Protein AF-A0A0C9XAI1-F1 (afdb_monomer_lite)

InterPro domains:
  IPR052980 Crinkler effector [PTHR33129] (91-305)

Sequence (307 aa):
SKKSRLLCATEAKHNHQIMFLLYDALWEKGKQAWTEISHTVKAHVPDPLVAPGKTQECDLEEAQVTIVDLTSLLSWTTMDVKLDLLTPIVLAQGEYSKLDNFLESSSDHVLLVGQPGIGKTIYLTYCLLRRLIAGLPTIFAIQKRNCYVFLDSGVYWIPYDSFNMCEDPPFTNPVENTLVLFDLNEVQPTPEQFQHWRILALSSPQSGRYKEWTKHQGAKTWVMRSWPWEEIYFTLETATNKSSLKELFEAFTKYGGTARNLLNKSSEQVEEEISVAIDKCTNFRSLFLISTDLQEKTSHILITIDP

pLDDT: mean 79.32, std 15.89, range [31.23, 96.81]

Structure (mmCIF, N/CA/C/O backbone):
data_AF-A0A0C9XAI1-F1
#
_entry.id   AF-A0A0C9XAI1-F1
#
loop_
_atom_site.group_PDB
_atom_site.id
_atom_site.type_symbol
_atom_site.label_atom_id
_atom_site.label_alt_id
_atom_site.label_comp_id
_atom_site.label_asym_id
_atom_site.label_entity_id
_atom_site.label_seq_id
_atom_site.pdbx_PDB_ins_code
_atom_site.Cartn_x
_atom_site.Cartn_y
_atom_site.Cartn_z
_atom_site.occupancy
_atom_site.B_iso_or_equiv
_atom_site.auth_seq_id
_atom_site.auth_comp_id
_atom_site.auth_asym_id
_atom_site.auth_atom_id
_atom_site.pdbx_PDB_model_num
ATOM 1 N N . SER A 1 1 ? 23.900 22.543 -21.741 1.00 38.69 1 SER A N 1
ATOM 2 C CA . SER A 1 1 ? 23.045 21.413 -21.338 1.00 38.69 1 SER A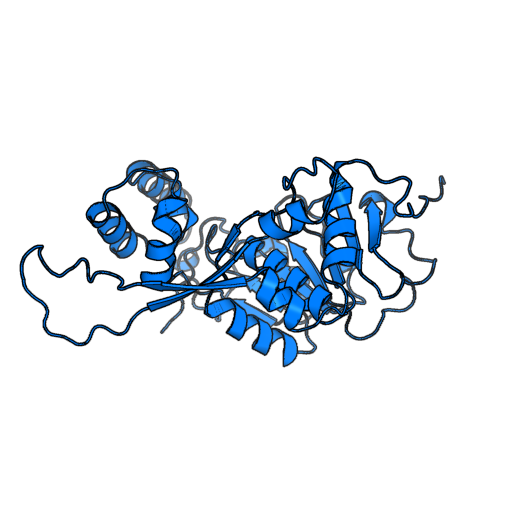 CA 1
ATOM 3 C C . SER A 1 1 ? 23.936 20.339 -20.731 1.00 38.69 1 SER A C 1
ATOM 5 O O . SER A 1 1 ? 24.763 19.787 -21.446 1.00 38.69 1 SER A O 1
ATOM 7 N N . LYS A 1 2 ? 23.899 20.136 -19.406 1.00 34.50 2 LYS A N 1
ATOM 8 C CA . LYS A 1 2 ? 24.584 18.999 -18.768 1.00 34.50 2 LYS A CA 1
ATOM 9 C C . LYS A 1 2 ? 23.691 17.784 -19.014 1.00 34.50 2 LYS A C 1
ATOM 11 O O . LYS A 1 2 ? 22.601 17.752 -18.460 1.00 34.50 2 LYS A O 1
ATOM 16 N N . LYS A 1 3 ? 24.128 16.830 -19.844 1.00 36.00 3 LYS A N 1
ATOM 17 C CA . LYS A 1 3 ? 23.469 15.521 -19.938 1.00 36.00 3 LYS A CA 1
ATOM 18 C C . LYS A 1 3 ? 23.465 14.900 -18.541 1.00 36.00 3 LYS A C 1
ATOM 20 O O . LYS A 1 3 ? 24.535 14.714 -17.955 1.00 36.00 3 LYS A O 1
ATOM 25 N N . SER A 1 4 ? 22.284 14.643 -17.998 1.00 38.94 4 SER A N 1
ATOM 26 C CA . SER A 1 4 ? 22.128 13.896 -16.755 1.00 38.94 4 SER A CA 1
ATOM 27 C C . SER A 1 4 ? 22.685 12.492 -16.976 1.00 38.94 4 SER A C 1
ATOM 29 O O . SER A 1 4 ? 22.253 11.790 -17.884 1.00 38.94 4 SER A O 1
ATOM 31 N N . ARG A 1 5 ? 23.709 12.105 -16.208 1.00 40.66 5 ARG A N 1
ATOM 32 C CA . ARG A 1 5 ? 24.256 10.746 -16.265 1.00 40.66 5 ARG A CA 1
ATOM 33 C C . ARG A 1 5 ? 23.257 9.787 -15.626 1.00 40.66 5 ARG A C 1
ATOM 35 O O . ARG A 1 5 ? 22.828 10.022 -14.500 1.00 40.66 5 ARG A O 1
ATOM 42 N N . LEU A 1 6 ? 22.947 8.706 -16.336 1.00 51.84 6 LEU A N 1
ATOM 43 C CA . LEU A 1 6 ? 22.332 7.514 -15.768 1.00 51.84 6 LEU A CA 1
ATOM 44 C C . LEU A 1 6 ? 23.320 6.950 -14.738 1.00 51.84 6 LEU A C 1
ATOM 46 O O . LEU A 1 6 ? 24.430 6.555 -15.099 1.00 51.84 6 LEU A O 1
ATOM 50 N N . LEU A 1 7 ? 22.974 7.002 -13.455 1.00 47.66 7 LEU A N 1
ATOM 51 C CA . LEU A 1 7 ? 23.856 6.484 -12.415 1.00 47.66 7 LEU A CA 1
ATOM 52 C C . LEU A 1 7 ? 23.632 4.979 -12.309 1.00 47.66 7 LEU A C 1
ATOM 54 O O . LEU A 1 7 ? 22.560 4.528 -11.912 1.00 47.66 7 LEU A O 1
ATOM 58 N N . CYS A 1 8 ? 24.655 4.219 -12.693 1.00 49.12 8 CYS A N 1
ATOM 59 C CA . CYS A 1 8 ? 24.751 2.800 -12.378 1.00 49.12 8 CYS A CA 1
ATOM 60 C C . CYS A 1 8 ? 24.915 2.633 -10.854 1.00 49.12 8 CYS A C 1
ATOM 62 O O . CYS A 1 8 ? 25.403 3.548 -10.182 1.00 49.12 8 CYS A O 1
ATOM 64 N N . ALA A 1 9 ? 24.524 1.475 -10.314 1.00 48.66 9 ALA A N 1
ATOM 65 C CA . ALA A 1 9 ? 24.437 1.173 -8.878 1.00 48.66 9 ALA A CA 1
ATOM 66 C C . ALA A 1 9 ? 25.658 1.614 -8.036 1.00 48.66 9 ALA A C 1
ATOM 68 O O . ALA A 1 9 ? 25.521 1.940 -6.859 1.00 48.66 9 ALA A O 1
ATOM 69 N N . THR A 1 10 ? 26.845 1.695 -8.640 1.00 46.22 10 THR A N 1
ATOM 70 C CA . THR A 1 10 ? 28.104 2.078 -7.988 1.00 46.22 10 THR A CA 1
ATOM 71 C C . THR A 1 10 ? 28.213 3.552 -7.574 1.00 46.22 10 THR A C 1
ATOM 73 O O . THR A 1 10 ? 29.077 3.875 -6.765 1.00 46.22 10 THR A O 1
ATOM 76 N N . GLU A 1 11 ? 27.376 4.459 -8.095 1.00 49.69 11 GLU A N 1
ATOM 77 C CA . GLU A 1 11 ? 27.455 5.908 -7.802 1.00 49.69 11 GLU A CA 1
ATOM 78 C C . GLU A 1 11 ? 26.257 6.445 -6.986 1.00 49.69 11 GLU A C 1
ATOM 80 O O . GLU A 1 11 ? 26.141 7.650 -6.739 1.00 49.69 11 GLU A O 1
ATOM 85 N N . ALA A 1 12 ? 25.344 5.572 -6.552 1.00 56.25 12 ALA A N 1
ATOM 86 C CA . ALA A 1 12 ? 24.118 5.985 -5.882 1.00 56.25 12 ALA A CA 1
ATOM 87 C C . ALA A 1 12 ? 24.358 6.355 -4.401 1.00 56.25 12 ALA A C 1
ATOM 89 O O . ALA A 1 12 ? 24.992 5.625 -3.640 1.00 56.25 12 ALA A O 1
ATOM 90 N N . LYS A 1 13 ? 23.823 7.504 -3.960 1.00 64.69 13 LYS A N 1
ATOM 91 C CA . LYS A 1 13 ? 23.802 7.900 -2.536 1.00 64.69 13 LYS A CA 1
ATOM 92 C C . LYS A 1 13 ? 23.118 6.819 -1.682 1.00 64.69 13 LYS A C 1
ATOM 94 O O . LYS A 1 13 ? 22.214 6.147 -2.172 1.00 64.69 13 LYS A O 1
ATOM 99 N N . HIS A 1 14 ? 23.466 6.738 -0.390 1.00 63.16 14 HIS A N 1
ATOM 100 C CA . HIS A 1 14 ? 22.906 5.763 0.570 1.00 63.16 14 HIS A CA 1
ATOM 101 C C . HIS A 1 14 ? 21.372 5.633 0.494 1.00 63.16 14 HIS A C 1
ATOM 103 O O . HIS A 1 14 ? 20.838 4.532 0.544 1.00 63.16 14 HIS A O 1
ATOM 109 N N . ASN A 1 15 ? 20.656 6.738 0.265 1.00 66.50 15 ASN A N 1
ATOM 110 C CA . ASN A 1 15 ? 19.190 6.756 0.213 1.00 66.50 15 ASN A CA 1
ATOM 111 C C . ASN A 1 15 ? 18.573 5.954 -0.951 1.00 66.50 15 ASN A C 1
ATOM 113 O O . ASN A 1 15 ? 17.373 5.713 -0.935 1.00 66.50 15 ASN A O 1
ATOM 117 N N . HIS A 1 16 ? 19.348 5.565 -1.964 1.00 81.69 16 HIS A N 1
ATOM 118 C CA . HIS A 1 16 ? 18.851 4.792 -3.108 1.00 81.69 16 HIS A CA 1
ATOM 119 C C . HIS A 1 16 ? 19.152 3.296 -2.986 1.00 81.69 16 HIS A C 1
ATOM 121 O O . HIS A 1 16 ? 18.538 2.504 -3.697 1.00 81.69 16 HIS A O 1
ATOM 127 N N . GLN A 1 17 ? 20.064 2.906 -2.085 1.00 82.88 17 GLN A N 1
ATOM 128 C CA . GLN A 1 17 ? 20.552 1.528 -1.950 1.00 82.88 17 GLN A CA 1
ATOM 129 C C . GLN A 1 17 ? 19.418 0.534 -1.715 1.00 82.88 17 GLN A C 1
ATOM 131 O O . GLN A 1 17 ? 19.444 -0.551 -2.283 1.00 82.88 17 GLN A O 1
ATOM 136 N N . ILE A 1 18 ? 18.381 0.928 -0.969 1.00 85.88 18 ILE A N 1
ATOM 137 C CA . ILE A 1 18 ? 17.239 0.051 -0.710 1.00 85.88 18 ILE A CA 1
ATOM 138 C C . ILE A 1 18 ? 16.536 -0.409 -1.994 1.00 85.88 18 ILE A C 1
ATOM 140 O O . ILE A 1 18 ? 16.118 -1.555 -2.070 1.00 85.88 18 ILE A O 1
ATOM 144 N N . MET A 1 19 ? 16.450 0.429 -3.032 1.00 90.50 19 MET A N 1
ATOM 145 C CA . MET A 1 19 ? 15.788 0.038 -4.284 1.00 90.50 19 MET A CA 1
ATOM 146 C C . MET A 1 19 ? 16.611 -0.995 -5.060 1.00 90.50 19 MET A C 1
ATOM 148 O O . MET A 1 19 ? 16.044 -1.923 -5.626 1.00 90.50 19 MET A O 1
ATOM 152 N N . PHE A 1 20 ? 17.940 -0.875 -5.035 1.00 88.62 20 PHE A N 1
ATOM 153 C CA . PHE A 1 20 ? 18.836 -1.879 -5.615 1.00 88.62 20 PHE A CA 1
ATOM 154 C C . PHE A 1 20 ? 18.779 -3.194 -4.834 1.00 88.62 20 PHE A C 1
ATOM 156 O O . PHE A 1 20 ? 18.638 -4.250 -5.436 1.00 88.62 20 PHE A O 1
ATOM 163 N N . LEU A 1 21 ? 18.783 -3.124 -3.500 1.00 88.69 21 LEU A N 1
ATOM 164 C CA . LEU A 1 21 ? 18.648 -4.303 -2.647 1.00 88.69 21 LEU A CA 1
ATOM 165 C C . LEU A 1 21 ? 17.337 -5.047 -2.887 1.00 88.69 21 LEU A C 1
ATOM 167 O O . LEU A 1 21 ? 17.346 -6.267 -2.980 1.00 88.69 21 LEU A O 1
ATOM 171 N N . LEU A 1 22 ? 16.218 -4.329 -3.025 1.00 91.44 22 LEU A N 1
ATOM 172 C CA . LEU A 1 22 ? 14.934 -4.948 -3.363 1.00 91.44 22 LEU A CA 1
ATOM 173 C C . LEU A 1 22 ? 14.987 -5.660 -4.708 1.00 91.44 22 LEU A C 1
ATOM 175 O O . LEU A 1 22 ? 14.435 -6.745 -4.833 1.00 91.44 22 LEU A O 1
ATOM 179 N N . TYR A 1 23 ? 15.636 -5.066 -5.707 1.00 93.69 23 TYR A N 1
ATOM 180 C CA . TYR A 1 23 ? 15.801 -5.713 -7.001 1.00 93.69 23 TYR A CA 1
ATOM 181 C C . TYR A 1 23 ? 16.643 -6.983 -6.887 1.00 93.69 23 TYR A C 1
ATOM 183 O O . TYR A 1 23 ? 16.170 -8.045 -7.270 1.00 93.69 23 TYR A O 1
ATOM 191 N N . ASP A 1 24 ? 17.831 -6.914 -6.287 1.00 91.06 24 ASP A N 1
ATOM 192 C CA . ASP A 1 24 ? 18.712 -8.081 -6.143 1.00 91.06 24 ASP A CA 1
ATOM 193 C C . ASP A 1 24 ? 18.038 -9.215 -5.350 1.00 91.06 24 ASP A C 1
ATOM 195 O O . ASP A 1 24 ? 18.166 -10.399 -5.684 1.00 91.06 24 ASP A O 1
ATOM 199 N N . ALA A 1 25 ? 17.287 -8.839 -4.312 1.00 90.50 25 ALA A N 1
ATOM 200 C CA . ALA A 1 25 ? 16.580 -9.753 -3.430 1.00 90.50 25 ALA A CA 1
ATOM 201 C C . ALA A 1 25 ? 15.325 -10.368 -4.057 1.00 90.50 25 ALA A C 1
ATOM 203 O O . ALA A 1 25 ? 15.002 -11.508 -3.738 1.00 90.50 25 ALA A O 1
ATOM 204 N N . LEU A 1 26 ? 14.593 -9.634 -4.901 1.00 94.38 26 LEU A N 1
ATOM 205 C CA . LEU A 1 26 ? 13.240 -10.023 -5.312 1.00 94.38 26 LEU A CA 1
ATOM 206 C C . LEU A 1 26 ? 13.092 -10.284 -6.809 1.00 94.38 26 LEU A C 1
ATOM 208 O O . LEU A 1 26 ? 12.222 -11.071 -7.172 1.00 94.38 26 LEU A O 1
ATOM 212 N N . TRP A 1 27 ? 13.911 -9.679 -7.674 1.00 96.44 27 TRP A N 1
ATOM 213 C CA . TRP A 1 27 ? 13.738 -9.764 -9.126 1.00 96.44 27 TRP A CA 1
ATOM 214 C C . TRP A 1 27 ? 13.734 -11.213 -9.625 1.00 96.44 27 TRP A C 1
ATOM 216 O O . TRP A 1 27 ? 14.697 -11.953 -9.412 1.00 96.44 27 TRP A O 1
ATOM 226 N N . GLU A 1 28 ? 12.626 -11.614 -10.259 1.00 94.06 28 GLU A N 1
ATOM 227 C CA . GLU A 1 28 ? 12.395 -12.959 -10.819 1.00 94.06 28 GLU A CA 1
ATOM 228 C C . GLU A 1 28 ? 12.576 -14.125 -9.830 1.00 94.06 28 GLU A C 1
ATOM 230 O O . GLU A 1 28 ? 12.701 -15.286 -10.223 1.00 94.06 28 GLU A O 1
ATOM 235 N N . LYS A 1 29 ? 12.552 -13.867 -8.518 1.00 92.81 29 LYS A N 1
ATOM 236 C CA . LYS A 1 29 ? 12.707 -14.929 -7.509 1.00 92.81 29 LYS A CA 1
ATOM 237 C C . LYS A 1 29 ? 11.440 -15.758 -7.297 1.00 92.81 29 LYS A C 1
ATOM 239 O O . LYS A 1 29 ? 11.466 -16.774 -6.600 1.00 92.81 29 LYS A O 1
ATOM 244 N N . GLY A 1 30 ? 10.325 -15.346 -7.900 1.00 92.50 30 GLY A N 1
ATOM 245 C CA . GLY A 1 30 ? 9.069 -16.082 -7.881 1.00 92.50 30 GLY A CA 1
ATOM 246 C C . GLY A 1 30 ? 8.509 -16.308 -6.471 1.00 92.50 30 GLY A C 1
ATOM 247 O O . GLY A 1 30 ? 8.796 -15.590 -5.514 1.00 92.50 30 GLY A O 1
ATOM 248 N N . LYS A 1 31 ? 7.667 -17.335 -6.331 1.00 91.38 31 LYS A N 1
ATOM 249 C CA . LYS A 1 31 ? 6.894 -17.576 -5.099 1.00 91.38 31 LYS A CA 1
ATOM 250 C C . LYS A 1 31 ? 7.757 -17.791 -3.851 1.00 91.38 31 LYS A C 1
ATOM 252 O O . LYS A 1 31 ? 7.282 -17.494 -2.762 1.00 91.38 31 LYS A O 1
ATOM 257 N N . GLN A 1 32 ? 8.992 -18.273 -4.003 1.00 90.12 32 GLN A N 1
ATOM 258 C CA . GLN A 1 32 ? 9.887 -18.510 -2.872 1.00 90.12 32 GLN A CA 1
ATOM 259 C C . GLN A 1 32 ? 10.243 -17.203 -2.149 1.00 90.12 32 GLN A C 1
ATOM 261 O O . GLN A 1 32 ? 10.099 -17.126 -0.932 1.00 90.12 32 GLN A O 1
ATOM 266 N N . ALA A 1 33 ? 10.608 -16.149 -2.884 1.00 91.25 33 ALA A N 1
ATOM 267 C CA . ALA A 1 33 ? 10.894 -14.858 -2.257 1.00 91.25 33 ALA A CA 1
ATOM 268 C C . ALA A 1 33 ? 9.662 -14.287 -1.547 1.00 91.25 33 ALA A C 1
ATOM 270 O O . ALA A 1 33 ? 9.782 -13.744 -0.454 1.00 91.25 33 ALA A O 1
ATOM 271 N N . TRP A 1 34 ? 8.461 -14.471 -2.115 1.00 93.12 34 TRP A N 1
ATOM 272 C CA . TRP A 1 34 ? 7.224 -14.073 -1.439 1.00 93.12 34 TRP A CA 1
ATOM 273 C C . TRP A 1 34 ? 7.045 -14.792 -0.099 1.00 93.12 34 TRP A C 1
ATOM 275 O O . TRP A 1 34 ? 6.709 -14.149 0.890 1.00 93.12 34 TRP A O 1
ATOM 285 N N . THR A 1 35 ? 7.285 -16.104 -0.040 1.00 92.44 35 THR A N 1
ATOM 286 C CA . THR A 1 35 ? 7.184 -16.869 1.216 1.00 92.44 35 THR A CA 1
ATOM 287 C C . THR A 1 35 ? 8.258 -16.510 2.239 1.00 92.44 35 THR A C 1
ATOM 289 O O . THR A 1 35 ? 8.041 -16.708 3.426 1.00 92.44 35 THR A O 1
ATOM 292 N N . GLU A 1 36 ? 9.402 -15.980 1.805 1.00 91.56 36 GLU A N 1
ATOM 293 C CA . GLU A 1 36 ? 10.475 -15.542 2.706 1.00 91.56 36 GLU A CA 1
ATOM 294 C C . GLU A 1 36 ? 10.169 -14.186 3.352 1.00 91.56 36 GLU A C 1
ATOM 296 O O . GLU A 1 36 ? 10.515 -13.967 4.510 1.00 91.56 36 GLU A O 1
ATOM 301 N N . ILE A 1 37 ? 9.490 -13.288 2.631 1.00 92.25 37 ILE A N 1
ATOM 302 C CA . ILE A 1 37 ? 9.144 -11.951 3.136 1.00 92.25 37 ILE A CA 1
ATOM 303 C C . ILE A 1 37 ? 7.712 -11.845 3.652 1.00 92.25 37 ILE A C 1
ATOM 305 O O . ILE A 1 37 ? 7.327 -10.778 4.119 1.00 92.25 37 ILE A O 1
ATOM 309 N N . SER A 1 38 ? 6.889 -12.887 3.529 1.00 93.56 38 SER A N 1
ATOM 310 C CA . SER A 1 38 ? 5.498 -12.847 3.978 1.00 93.56 38 SER A CA 1
ATOM 311 C C . SER A 1 38 ? 5.133 -14.037 4.845 1.00 93.56 38 SER A C 1
ATOM 313 O O . SER A 1 38 ? 5.555 -15.166 4.606 1.00 93.56 38 SER A O 1
ATOM 315 N N . HIS A 1 39 ? 4.312 -13.781 5.854 1.00 93.75 39 HIS A N 1
ATOM 316 C CA . HIS A 1 39 ? 3.782 -14.813 6.728 1.00 93.75 39 HIS A CA 1
ATOM 317 C C . HIS A 1 39 ? 2.320 -14.529 7.058 1.00 93.75 39 HIS A C 1
ATOM 319 O O . HIS A 1 39 ? 1.890 -13.380 7.180 1.00 93.75 39 HIS A O 1
ATOM 325 N N . THR A 1 40 ? 1.540 -15.598 7.180 1.00 94.00 40 THR A N 1
ATOM 326 C CA . THR A 1 40 ? 0.139 -15.512 7.582 1.00 94.00 40 THR A CA 1
ATOM 327 C C . THR A 1 40 ? 0.046 -15.635 9.092 1.00 94.00 40 THR A C 1
ATOM 329 O O . THR A 1 40 ? 0.486 -16.632 9.664 1.00 94.00 40 THR A O 1
ATOM 332 N N . VAL A 1 41 ? -0.555 -14.636 9.727 1.00 93.38 41 VAL A N 1
ATOM 333 C CA . VAL A 1 41 ? -0.881 -14.665 11.150 1.00 93.38 41 VAL A CA 1
ATOM 334 C C . VAL A 1 41 ? -2.349 -15.025 11.287 1.00 93.38 41 VAL A C 1
ATOM 336 O O . VAL A 1 41 ? -3.202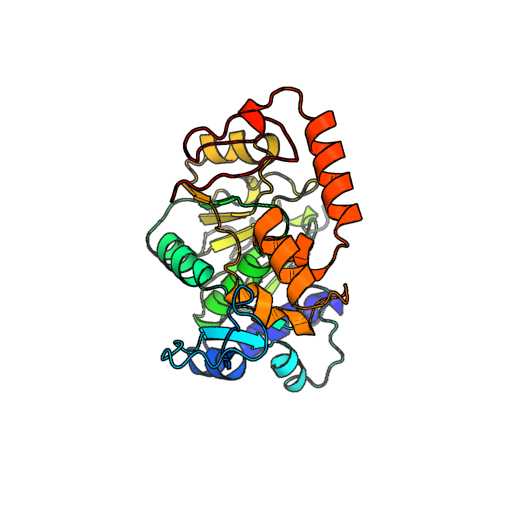 -14.445 10.614 1.00 93.38 41 VAL A O 1
ATOM 339 N N . LYS A 1 42 ? -2.629 -15.997 12.153 1.00 94.31 42 LYS A N 1
ATOM 340 C CA . LYS A 1 42 ? -3.982 -16.388 12.535 1.00 94.31 42 LYS A CA 1
ATOM 341 C C . LYS A 1 42 ? -4.207 -16.024 13.986 1.00 94.31 42 LYS A C 1
ATOM 343 O O . LYS A 1 42 ? -3.342 -16.277 14.823 1.00 94.31 42 LYS A O 1
ATOM 348 N N . ALA A 1 43 ? -5.349 -15.423 14.273 1.00 92.06 43 ALA A N 1
ATOM 349 C CA . ALA A 1 43 ? -5.751 -15.127 15.633 1.00 92.06 43 ALA A CA 1
ATOM 350 C C . ALA A 1 43 ? -7.272 -15.120 15.737 1.00 92.06 43 ALA A C 1
ATOM 352 O O . ALA A 1 43 ? -7.981 -14.744 14.801 1.00 92.06 43 ALA A O 1
ATOM 353 N N . HIS A 1 44 ? -7.765 -15.473 16.918 1.00 92.25 44 HIS A N 1
ATOM 354 C CA . HIS A 1 44 ? -9.140 -15.175 17.273 1.00 92.25 44 HIS A CA 1
ATOM 355 C C . HIS A 1 44 ? -9.268 -13.673 17.499 1.00 92.25 44 HIS A C 1
ATOM 357 O O . HIS A 1 44 ? -8.685 -13.119 18.435 1.00 92.25 44 HIS A O 1
ATOM 363 N N . VAL A 1 45 ? -10.020 -13.022 16.618 1.00 91.06 45 VAL A N 1
ATOM 364 C CA . VAL A 1 45 ? -10.389 -11.621 16.783 1.00 91.06 45 VAL A CA 1
ATOM 365 C C . VAL A 1 45 ? -11.565 -11.600 17.754 1.00 91.06 45 VAL A C 1
ATOM 367 O O . VAL A 1 45 ? -12.604 -12.189 17.453 1.00 91.06 45 VAL A O 1
ATOM 370 N N . PRO A 1 46 ? -11.409 -10.998 18.943 1.00 87.44 46 PRO A N 1
ATOM 371 C CA . PRO A 1 46 ? -12.488 -10.961 19.915 1.00 87.44 46 PRO A CA 1
ATOM 372 C C . PRO A 1 46 ? -13.663 -10.184 19.331 1.00 87.44 46 PRO A C 1
ATOM 374 O O . PRO A 1 46 ? -13.447 -9.124 18.741 1.00 87.44 46 PRO A O 1
ATOM 377 N N . ASP A 1 47 ? -14.885 -10.685 19.540 1.00 82.25 47 ASP A N 1
ATOM 378 C CA . ASP A 1 47 ? -16.093 -9.882 19.372 1.00 82.25 47 ASP A CA 1
ATOM 379 C C . ASP A 1 47 ? -16.168 -8.907 20.557 1.00 82.25 47 ASP A C 1
ATOM 381 O O . ASP A 1 47 ? -16.447 -9.308 21.693 1.00 82.25 47 ASP A O 1
ATOM 385 N N . PRO A 1 48 ? -15.894 -7.619 20.336 1.00 73.31 48 PRO A N 1
ATOM 386 C CA . PRO A 1 48 ? -15.830 -6.643 21.414 1.00 73.31 48 PRO A CA 1
ATOM 387 C C . PRO A 1 48 ? -17.221 -6.258 21.944 1.00 73.31 48 PRO A C 1
ATOM 389 O O . PRO A 1 48 ? -17.306 -5.584 22.973 1.00 73.31 48 PRO A O 1
ATOM 392 N N . LEU A 1 49 ? -18.312 -6.700 21.300 1.00 78.94 49 LEU A N 1
ATOM 393 C CA . LEU A 1 49 ? -19.673 -6.580 21.834 1.00 78.94 49 LEU A CA 1
ATOM 394 C C . LEU A 1 49 ? -19.985 -7.654 22.887 1.00 78.94 49 LEU A C 1
ATOM 396 O O . LEU A 1 49 ? -20.959 -7.525 23.638 1.00 78.94 49 LEU A O 1
ATOM 400 N N . VAL A 1 50 ? -19.166 -8.702 22.984 1.00 79.38 50 VAL A N 1
ATOM 401 C CA . VAL A 1 50 ? -19.356 -9.781 23.953 1.00 79.38 50 VAL A CA 1
ATOM 402 C C . VAL A 1 50 ? -18.668 -9.416 25.265 1.00 79.38 50 VAL A C 1
ATOM 404 O O . VAL A 1 50 ? -17.455 -9.240 25.349 1.00 79.38 50 VAL A O 1
ATOM 407 N N . ALA A 1 51 ? -19.472 -9.277 26.322 1.00 71.12 51 ALA A N 1
ATOM 408 C CA . ALA A 1 51 ? -18.978 -8.906 27.644 1.00 71.12 51 ALA A CA 1
ATOM 409 C C . ALA A 1 51 ? -17.941 -9.926 28.171 1.00 71.12 51 ALA A C 1
ATOM 411 O O . ALA A 1 51 ? -18.176 -11.136 28.059 1.00 71.12 51 ALA A O 1
ATOM 412 N N . PRO A 1 52 ? -16.850 -9.467 28.823 1.00 63.72 52 PRO A N 1
ATOM 413 C CA . PRO A 1 52 ? -15.857 -10.353 29.423 1.00 63.72 52 PRO A CA 1
ATOM 414 C C . PRO A 1 52 ? -16.524 -11.329 30.401 1.00 63.72 52 PRO A C 1
ATOM 416 O O . PRO A 1 52 ? -17.183 -10.906 31.350 1.00 63.72 52 PRO A O 1
ATOM 419 N N . GLY A 1 53 ? -16.366 -12.634 30.166 1.00 66.62 53 GLY A N 1
ATOM 420 C CA . GLY A 1 53 ? -16.888 -13.688 31.045 1.00 66.62 53 GLY A CA 1
ATOM 421 C C . GLY A 1 53 ? -18.161 -14.390 30.566 1.00 66.62 53 GLY A C 1
ATOM 422 O O . GLY A 1 53 ? -18.599 -15.332 31.223 1.00 66.62 53 GLY A O 1
ATOM 423 N N . LYS A 1 54 ? -18.739 -14.006 29.420 1.00 69.19 54 LYS A N 1
ATOM 424 C CA . LYS A 1 54 ? -19.689 -14.881 28.719 1.00 69.19 54 LYS A CA 1
ATOM 425 C C . LYS A 1 54 ? -18.901 -15.826 27.818 1.00 69.19 54 LYS A C 1
ATOM 427 O O . LYS A 1 54 ? -18.310 -15.387 26.839 1.00 69.19 54 LYS A O 1
ATOM 432 N N . THR A 1 55 ? -18.872 -17.111 28.163 1.00 58.75 55 THR A N 1
ATOM 433 C CA . THR A 1 55 ? -18.329 -18.164 27.300 1.00 58.75 55 THR A CA 1
ATOM 434 C C . THR A 1 55 ? -19.152 -18.205 26.019 1.00 58.75 55 THR A C 1
ATOM 436 O O . THR A 1 55 ? -20.297 -18.653 26.011 1.00 58.75 55 THR A O 1
ATOM 439 N N . GLN A 1 56 ? -18.589 -17.669 24.942 1.00 61.84 56 GLN A N 1
ATOM 440 C CA . GLN A 1 56 ? -19.160 -17.783 23.613 1.00 61.84 56 GLN A CA 1
ATOM 441 C C . GLN A 1 56 ? -18.707 -19.132 23.045 1.00 61.84 56 GLN A C 1
ATOM 443 O O . GLN A 1 56 ? -17.628 -19.241 22.482 1.00 61.84 56 GLN A O 1
ATOM 448 N N . GLU A 1 57 ? -19.520 -20.174 23.231 1.00 62.03 57 GLU A N 1
ATOM 449 C CA . GLU A 1 57 ? -19.352 -21.500 22.601 1.00 62.03 57 GLU A CA 1
ATOM 450 C C . GLU A 1 57 ? -19.719 -21.484 21.100 1.00 62.03 57 GLU A C 1
ATOM 452 O O . GLU A 1 57 ? -20.243 -22.454 20.563 1.00 62.03 57 GLU A O 1
ATOM 457 N N . CYS A 1 58 ? -19.497 -20.369 20.401 1.00 60.97 58 CYS A N 1
ATOM 458 C CA . CYS A 1 58 ? -19.572 -20.369 18.942 1.00 60.97 58 CYS A CA 1
ATOM 459 C C . CYS A 1 58 ? -18.182 -20.668 18.398 1.00 60.97 58 CYS A C 1
ATOM 461 O O . CYS A 1 58 ? -17.215 -20.052 18.842 1.00 60.97 58 CYS A O 1
ATOM 463 N N . ASP A 1 59 ? -18.111 -21.579 17.430 1.00 68.19 59 ASP A N 1
ATOM 464 C CA . ASP A 1 59 ? -16.949 -21.802 16.573 1.00 68.19 59 ASP A CA 1
ATOM 465 C C . ASP A 1 59 ? -16.610 -20.489 15.845 1.00 68.19 59 ASP A C 1
ATOM 467 O O . ASP A 1 59 ? -17.052 -20.239 14.724 1.00 68.19 59 ASP A O 1
ATOM 471 N N . LEU A 1 60 ? -15.901 -19.586 16.525 1.00 72.56 60 LEU A N 1
ATOM 472 C CA . LEU A 1 60 ? -15.442 -18.334 15.945 1.00 72.56 60 LEU A CA 1
ATOM 473 C C . LEU A 1 60 ? -14.359 -18.688 14.931 1.00 72.56 60 LEU A C 1
ATOM 475 O O . LEU A 1 60 ? -13.279 -19.148 15.312 1.00 72.56 60 LEU A O 1
ATOM 479 N N . GLU A 1 61 ? -14.664 -18.486 13.647 1.00 80.25 61 GLU A N 1
ATOM 480 C CA . GLU A 1 61 ? -13.689 -18.634 12.571 1.00 80.25 61 GLU A CA 1
ATOM 481 C C . GLU A 1 61 ? -12.442 -17.799 12.898 1.00 80.25 61 GLU A C 1
ATOM 483 O O . GLU A 1 61 ? -12.525 -16.608 13.208 1.00 80.25 61 GLU A O 1
ATOM 488 N N . GLU A 1 62 ? -11.271 -18.441 12.874 1.00 89.75 62 GLU A N 1
ATOM 489 C CA . GLU A 1 62 ? -9.998 -17.745 13.039 1.00 89.75 62 GLU A CA 1
ATOM 490 C C . GLU A 1 62 ? -9.818 -16.749 11.892 1.00 89.75 62 GLU A C 1
ATOM 492 O O . GLU A 1 62 ? -9.778 -17.129 10.717 1.00 89.75 62 GLU A O 1
ATOM 497 N N . ALA A 1 63 ? -9.650 -15.472 12.230 1.00 92.00 63 ALA A N 1
ATOM 498 C CA . ALA A 1 63 ? -9.269 -14.483 11.242 1.00 92.00 63 ALA A CA 1
ATOM 499 C C . ALA A 1 63 ? -7.808 -14.707 10.845 1.00 92.00 63 ALA A C 1
ATOM 501 O O . ALA A 1 63 ? -6.959 -15.059 11.672 1.00 92.00 63 ALA A O 1
ATOM 502 N N . GLN A 1 64 ? -7.507 -14.464 9.572 1.00 93.00 64 GLN A N 1
ATOM 503 C CA . GLN A 1 64 ? -6.159 -14.572 9.038 1.00 93.00 64 GLN A CA 1
ATOM 504 C C . GLN A 1 64 ? -5.777 -13.302 8.288 1.00 93.00 64 GLN A C 1
ATOM 506 O O . GLN A 1 64 ? -6.558 -12.776 7.494 1.00 93.00 64 GLN A O 1
ATOM 511 N N . VAL A 1 65 ? -4.552 -12.842 8.508 1.00 91.94 65 VAL A N 1
ATOM 512 C CA . VAL A 1 65 ? -3.959 -11.730 7.765 1.00 91.94 65 VAL A CA 1
ATOM 513 C C . VAL A 1 65 ? -2.579 -12.106 7.266 1.00 91.94 65 VAL A C 1
ATOM 515 O O . VAL A 1 65 ? -1.880 -12.914 7.875 1.00 91.94 65 VAL A O 1
ATOM 518 N N . THR A 1 66 ? -2.170 -11.499 6.159 1.00 93.94 66 THR A N 1
ATOM 519 C CA . THR A 1 66 ? -0.818 -11.664 5.628 1.00 93.94 66 THR A CA 1
ATOM 520 C C . THR A 1 66 ? 0.007 -10.442 5.995 1.00 93.94 66 THR A C 1
ATOM 522 O O . THR A 1 66 ? -0.351 -9.317 5.648 1.00 93.94 66 THR A O 1
ATOM 525 N N . ILE A 1 67 ? 1.123 -10.661 6.680 1.00 92.12 67 ILE A N 1
ATOM 526 C CA . ILE A 1 67 ? 2.115 -9.635 6.991 1.00 92.12 67 ILE A CA 1
ATOM 527 C C . ILE A 1 67 ? 3.277 -9.801 6.019 1.00 92.12 67 ILE A C 1
ATOM 529 O O . ILE A 1 67 ? 3.752 -10.912 5.800 1.00 92.12 67 ILE A O 1
ATOM 533 N N . VAL A 1 68 ? 3.722 -8.694 5.434 1.00 92.19 68 VAL A N 1
ATOM 534 C CA . VAL A 1 68 ? 4.929 -8.601 4.616 1.00 92.19 68 VAL A CA 1
ATOM 535 C C . VAL A 1 68 ? 5.990 -7.875 5.433 1.00 92.19 68 VAL A C 1
ATOM 537 O O . VAL A 1 68 ? 5.817 -6.706 5.771 1.00 92.19 68 VAL A O 1
ATOM 540 N N . ASP A 1 69 ? 7.072 -8.568 5.758 1.00 91.19 69 ASP A N 1
ATOM 541 C CA . ASP A 1 69 ? 8.170 -8.080 6.582 1.00 91.19 69 ASP A CA 1
ATOM 542 C C . ASP A 1 69 ? 9.449 -7.916 5.748 1.00 91.19 69 ASP A C 1
ATOM 544 O O . ASP A 1 69 ? 10.166 -8.866 5.430 1.00 91.19 69 ASP A O 1
ATOM 548 N N . LEU A 1 70 ? 9.752 -6.666 5.409 1.00 87.44 70 LEU A N 1
ATOM 549 C CA . LEU A 1 70 ? 10.953 -6.273 4.680 1.00 87.44 70 LEU A CA 1
ATOM 550 C C . LEU A 1 70 ? 12.189 -6.194 5.581 1.00 87.44 70 LEU A C 1
ATOM 552 O O . LEU A 1 70 ? 13.295 -6.048 5.064 1.00 87.44 70 LEU A O 1
ATOM 556 N N . THR A 1 71 ? 12.059 -6.302 6.907 1.00 85.44 71 THR A N 1
ATOM 557 C CA . THR A 1 71 ? 13.232 -6.324 7.798 1.00 85.44 71 THR A CA 1
ATOM 558 C C . THR A 1 71 ? 14.069 -7.580 7.589 1.00 85.44 71 THR A C 1
ATOM 560 O O . THR A 1 71 ? 15.294 -7.530 7.693 1.00 85.44 71 THR A O 1
ATOM 563 N N . SER A 1 72 ? 13.439 -8.679 7.170 1.00 80.75 72 SER A N 1
ATOM 564 C CA . SER A 1 72 ? 14.142 -9.908 6.800 1.00 80.75 72 SER A CA 1
ATOM 565 C C . SER A 1 72 ? 15.064 -9.694 5.597 1.00 80.75 72 SER A C 1
ATOM 567 O O . SER A 1 72 ? 16.162 -10.247 5.569 1.00 80.75 72 SER A O 1
ATOM 569 N N . LEU A 1 73 ? 14.705 -8.799 4.669 1.00 78.62 73 LEU A N 1
ATOM 570 C CA . LEU A 1 73 ? 15.575 -8.420 3.551 1.00 78.62 73 LEU A CA 1
ATOM 571 C C . LEU A 1 73 ? 16.813 -7.642 4.007 1.00 78.62 73 LEU A C 1
ATOM 573 O O . LEU A 1 73 ? 17.862 -7.753 3.380 1.00 78.62 73 LEU A O 1
ATOM 577 N N . LEU A 1 74 ? 16.729 -6.883 5.108 1.00 73.31 74 LEU A N 1
ATOM 578 C CA . LEU A 1 74 ? 17.900 -6.192 5.659 1.00 73.31 74 LEU A CA 1
ATOM 579 C C . LEU A 1 74 ? 18.957 -7.181 6.154 1.00 73.31 74 LEU A C 1
ATOM 581 O O . LEU A 1 74 ? 20.147 -6.903 6.030 1.00 73.31 74 LEU A O 1
ATOM 585 N N . SER A 1 75 ? 18.542 -8.350 6.654 1.00 75.44 75 SER A N 1
ATOM 586 C CA . SER A 1 75 ? 19.478 -9.395 7.091 1.00 75.44 75 SER A CA 1
ATOM 587 C C . SER A 1 75 ? 20.308 -9.985 5.944 1.00 75.44 75 SER A C 1
ATOM 589 O O . SER A 1 75 ? 21.352 -10.588 6.185 1.00 75.44 75 SER A O 1
ATOM 591 N N . TRP A 1 76 ? 19.881 -9.791 4.692 1.00 71.31 76 TRP A N 1
ATOM 592 C CA . TRP A 1 76 ? 20.587 -10.284 3.506 1.00 71.31 76 TRP A CA 1
ATOM 593 C C . TRP A 1 76 ? 21.720 -9.358 3.068 1.00 71.31 76 TRP A C 1
ATOM 595 O O . TRP A 1 76 ? 22.465 -9.674 2.140 1.00 71.31 76 TRP A O 1
ATOM 605 N N . THR A 1 77 ? 21.863 -8.211 3.729 1.00 68.38 77 THR A N 1
ATOM 606 C CA . THR A 1 77 ? 22.823 -7.176 3.367 1.00 68.38 77 THR A CA 1
ATOM 607 C C . THR A 1 77 ? 23.748 -6.914 4.546 1.00 68.38 77 THR A C 1
ATOM 609 O O . THR A 1 77 ? 23.322 -6.855 5.695 1.00 68.38 77 THR A O 1
ATOM 612 N N . THR A 1 78 ? 25.032 -6.715 4.268 1.00 63.72 78 THR A N 1
ATOM 613 C CA . 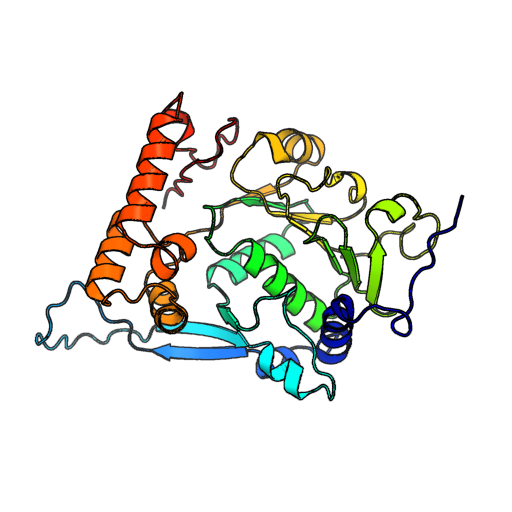THR A 1 78 ? 26.017 -6.304 5.279 1.00 63.72 78 THR A CA 1
ATOM 614 C C . THR A 1 78 ? 26.012 -4.792 5.531 1.00 63.72 78 THR A C 1
ATOM 616 O O . THR A 1 78 ? 26.867 -4.295 6.262 1.00 63.72 78 THR A O 1
ATOM 619 N N . MET A 1 79 ? 25.092 -4.047 4.907 1.00 66.06 79 MET A N 1
ATOM 620 C CA . MET A 1 79 ? 25.046 -2.588 4.950 1.00 66.06 79 MET A CA 1
ATOM 621 C C . MET A 1 79 ? 23.929 -2.082 5.867 1.00 66.06 79 MET A C 1
ATOM 623 O O . MET A 1 79 ? 22.802 -2.569 5.820 1.00 66.06 79 MET A O 1
ATOM 627 N N . ASP A 1 80 ? 24.228 -1.037 6.645 1.00 66.12 80 ASP A N 1
ATOM 628 C CA . ASP A 1 80 ? 23.241 -0.297 7.439 1.00 66.12 80 ASP A CA 1
ATOM 629 C C . ASP A 1 80 ? 22.346 0.551 6.520 1.00 66.12 80 ASP A C 1
ATOM 631 O O . ASP A 1 80 ? 22.557 1.753 6.321 1.00 66.12 80 ASP A O 1
ATOM 635 N N . VAL A 1 81 ? 21.341 -0.084 5.917 1.00 67.44 81 VAL A N 1
ATOM 636 C CA . VAL A 1 81 ? 20.390 0.592 5.032 1.00 67.44 81 VAL A CA 1
ATOM 637 C C . VAL A 1 81 ? 19.187 1.089 5.820 1.00 67.44 81 VAL A C 1
ATOM 639 O O . VAL A 1 81 ? 18.475 0.329 6.473 1.00 67.44 81 VAL A O 1
ATOM 642 N N . LYS A 1 82 ? 18.924 2.395 5.722 1.00 70.00 82 LYS A N 1
ATOM 643 C CA . LYS A 1 82 ? 17.713 2.998 6.281 1.00 70.00 82 LYS A CA 1
ATOM 644 C C . LYS A 1 82 ? 16.515 2.720 5.381 1.00 70.00 82 LYS A C 1
ATOM 646 O O . LYS A 1 82 ? 16.533 3.048 4.195 1.00 70.00 82 LYS A O 1
ATOM 651 N N . LEU A 1 83 ? 15.441 2.202 5.969 1.00 63.94 83 LEU A N 1
ATOM 652 C CA . LEU A 1 83 ? 14.160 1.972 5.297 1.00 63.94 83 LEU A CA 1
ATOM 653 C C . LEU A 1 83 ? 13.306 3.245 5.182 1.00 63.94 83 LEU A C 1
ATOM 655 O O . LEU A 1 83 ? 12.111 3.156 4.975 1.00 63.94 83 LEU A O 1
ATOM 659 N N . ASP A 1 84 ? 13.881 4.447 5.246 1.00 68.38 84 ASP A N 1
ATOM 660 C CA . ASP A 1 84 ? 13.115 5.709 5.269 1.00 68.38 84 ASP A CA 1
ATOM 661 C C . ASP A 1 84 ? 12.187 5.904 4.044 1.00 68.38 84 ASP A C 1
ATOM 663 O O . ASP A 1 84 ? 11.274 6.730 4.071 1.00 68.38 84 ASP A O 1
ATOM 667 N N . LEU A 1 85 ? 12.419 5.160 2.954 1.00 68.88 85 LEU A N 1
ATOM 668 C CA . LEU A 1 85 ? 11.578 5.168 1.754 1.00 68.88 85 LEU A CA 1
ATOM 669 C C . LEU A 1 85 ? 10.401 4.185 1.798 1.00 68.88 85 LEU A C 1
ATOM 671 O O . LEU A 1 85 ? 9.461 4.375 1.028 1.00 68.88 85 LEU A O 1
ATOM 675 N N . LEU A 1 86 ? 10.446 3.151 2.644 1.00 76.88 86 LEU A N 1
ATOM 676 C CA . LEU A 1 86 ? 9.469 2.064 2.684 1.00 76.88 86 LEU A CA 1
ATOM 677 C C . LEU A 1 86 ? 9.044 1.733 4.111 1.00 76.88 86 LEU A C 1
ATOM 679 O O . LEU A 1 86 ? 9.833 1.746 5.047 1.00 76.88 86 LEU A O 1
ATOM 683 N N . THR A 1 87 ? 7.786 1.351 4.286 1.00 78.19 87 THR A N 1
ATOM 684 C CA . THR A 1 87 ? 7.348 0.817 5.574 1.00 78.19 87 THR A CA 1
ATOM 685 C C . THR A 1 87 ? 7.927 -0.596 5.748 1.00 78.19 87 THR A C 1
ATOM 687 O O . THR A 1 87 ? 7.659 -1.439 4.894 1.00 78.19 87 THR A O 1
ATOM 690 N N . PRO A 1 88 ? 8.721 -0.865 6.804 1.00 79.75 88 PRO A N 1
ATOM 691 C CA . PRO A 1 88 ? 9.402 -2.148 6.998 1.00 79.75 88 PRO A CA 1
ATOM 692 C C . PRO A 1 88 ? 8.436 -3.322 7.111 1.00 79.75 88 PRO A C 1
ATOM 694 O O . PRO A 1 88 ? 8.724 -4.398 6.609 1.00 79.75 88 PRO A O 1
ATOM 697 N N . ILE A 1 89 ? 7.294 -3.106 7.760 1.00 82.88 89 ILE A N 1
ATOM 698 C CA . ILE A 1 89 ? 6.272 -4.123 7.977 1.00 82.88 89 ILE A CA 1
ATOM 699 C C . ILE A 1 89 ? 4.971 -3.606 7.374 1.00 82.88 89 ILE A C 1
ATOM 701 O O . ILE A 1 89 ? 4.519 -2.503 7.686 1.00 82.88 89 ILE A O 1
ATOM 705 N N . VAL A 1 90 ? 4.383 -4.395 6.486 1.00 83.88 90 VAL A N 1
ATOM 706 C CA . VAL A 1 90 ? 3.184 -4.054 5.726 1.00 83.88 90 VAL A CA 1
ATOM 707 C C . VAL A 1 90 ? 2.132 -5.127 5.952 1.00 83.88 90 VAL A C 1
ATOM 709 O O . VAL A 1 90 ? 2.364 -6.295 5.661 1.00 83.88 90 VAL A O 1
ATOM 712 N N . LEU A 1 91 ? 0.939 -4.736 6.398 1.00 89.00 91 LEU A N 1
ATOM 713 C CA . LEU A 1 91 ? -0.215 -5.625 6.324 1.00 89.00 91 LEU A CA 1
ATOM 714 C C . LEU A 1 91 ? -0.704 -5.684 4.871 1.00 89.00 91 LEU A C 1
ATOM 716 O O . LEU A 1 91 ? -1.066 -4.658 4.285 1.00 89.00 91 LEU A O 1
ATOM 720 N N . ALA A 1 92 ? -0.701 -6.875 4.280 1.00 87.62 92 ALA A N 1
ATOM 721 C CA . ALA A 1 92 ? -1.288 -7.114 2.973 1.00 87.62 92 ALA A CA 1
ATOM 722 C C . ALA A 1 92 ? -2.804 -7.254 3.127 1.00 87.62 92 ALA A C 1
ATOM 724 O O . ALA A 1 92 ? -3.312 -8.312 3.498 1.00 87.62 92 ALA A O 1
ATOM 725 N N . GLN A 1 93 ? -3.503 -6.159 2.839 1.00 85.94 93 GLN A N 1
ATOM 726 C CA . GLN A 1 93 ? -4.950 -6.073 2.947 1.00 85.94 93 GLN A CA 1
ATOM 727 C C . GLN A 1 93 ? -5.640 -7.098 2.043 1.00 85.94 93 GLN A C 1
ATOM 729 O O . GLN A 1 93 ? -5.232 -7.269 0.890 1.00 85.94 93 GLN A O 1
ATOM 734 N N . GLY A 1 94 ? -6.749 -7.693 2.491 1.00 87.06 94 GLY A N 1
ATOM 735 C CA . GLY A 1 94 ? -7.572 -8.543 1.616 1.00 87.06 94 GLY A CA 1
ATOM 736 C C . GLY A 1 94 ? -8.044 -7.803 0.352 1.00 87.06 94 GLY A C 1
ATOM 737 O O . GLY A 1 94 ? -8.184 -8.387 -0.724 1.00 87.06 94 GLY A O 1
ATOM 738 N N . GLU A 1 95 ? -8.215 -6.483 0.455 1.00 91.75 95 GLU A N 1
ATOM 739 C CA . GLU A 1 95 ? -8.570 -5.604 -0.661 1.00 91.75 95 GLU A CA 1
ATOM 740 C C . GLU A 1 95 ? -7.463 -5.492 -1.727 1.00 91.75 95 GLU A C 1
ATOM 742 O O . GLU A 1 95 ? -7.768 -5.313 -2.907 1.00 91.75 95 GLU A O 1
ATOM 747 N N . TYR A 1 96 ? -6.187 -5.661 -1.359 1.00 94.50 96 TYR A N 1
ATOM 748 C CA . TYR A 1 96 ? -5.067 -5.567 -2.304 1.00 94.50 96 TYR A CA 1
ATOM 749 C C . TYR A 1 96 ? -5.124 -6.654 -3.370 1.00 94.50 96 TYR A C 1
ATOM 751 O O . TYR A 1 96 ? -4.881 -6.371 -4.536 1.00 94.50 96 TYR A O 1
ATOM 759 N N . SER A 1 97 ? -5.522 -7.876 -3.005 1.00 91.94 97 SER A N 1
ATOM 760 C CA . SER A 1 97 ? -5.666 -8.967 -3.979 1.00 91.94 97 SER A CA 1
ATOM 761 C C . SER A 1 97 ? -6.775 -8.689 -4.999 1.00 91.94 97 SER A C 1
ATOM 763 O O . SER A 1 97 ? -6.652 -9.043 -6.169 1.00 91.94 97 SER A O 1
ATOM 765 N N . LYS A 1 98 ? -7.858 -8.016 -4.589 1.00 94.31 98 LYS A N 1
ATOM 766 C CA . LYS A 1 98 ? -8.926 -7.611 -5.518 1.00 94.31 98 LYS A CA 1
ATOM 767 C C . LYS A 1 98 ? -8.449 -6.517 -6.468 1.00 94.31 98 LYS A C 1
ATOM 769 O O . LYS A 1 98 ? -8.776 -6.557 -7.651 1.00 94.31 98 LYS A O 1
ATOM 774 N N . LEU A 1 99 ? -7.669 -5.569 -5.952 1.00 94.69 99 LEU A N 1
ATOM 775 C CA . LEU A 1 99 ? -7.087 -4.500 -6.752 1.00 94.69 99 LEU A CA 1
ATOM 776 C C . LEU A 1 99 ? -6.026 -5.024 -7.731 1.00 94.69 99 LEU A C 1
ATOM 778 O O . LEU A 1 99 ? -6.028 -4.596 -8.881 1.00 94.69 99 LEU A O 1
ATOM 782 N N . ASP A 1 100 ? -5.195 -5.993 -7.337 1.00 94.25 100 ASP A N 1
ATOM 783 C CA . ASP A 1 100 ? -4.277 -6.697 -8.245 1.00 94.25 100 ASP A CA 1
ATOM 784 C C . ASP A 1 100 ? -5.052 -7.331 -9.409 1.00 94.25 100 ASP A C 1
ATOM 786 O O . ASP A 1 100 ? -4.757 -7.053 -10.569 1.00 94.25 100 ASP A O 1
ATOM 790 N N . ASN A 1 101 ? -6.112 -8.097 -9.121 1.00 93.62 101 ASN A N 1
ATOM 791 C CA . ASN A 1 101 ? -6.949 -8.720 -10.155 1.00 93.62 101 ASN A CA 1
ATOM 792 C C . ASN A 1 101 ? -7.596 -7.679 -11.090 1.00 93.62 101 ASN A C 1
ATOM 794 O O . ASN A 1 101 ? -7.704 -7.880 -12.304 1.00 93.62 101 ASN A O 1
ATOM 798 N N . PHE A 1 102 ? -8.030 -6.542 -10.541 1.00 93.81 102 PHE A N 1
ATOM 799 C CA . PHE A 1 102 ? -8.553 -5.430 -11.333 1.00 93.81 102 PHE A CA 1
ATOM 800 C C . PHE A 1 102 ? -7.479 -4.804 -12.232 1.00 93.81 102 PHE A C 1
ATOM 802 O O . PHE A 1 102 ? -7.744 -4.467 -13.387 1.00 93.81 102 PHE A O 1
ATOM 809 N N . LEU A 1 103 ? -6.249 -4.674 -11.731 1.00 93.88 103 LEU A N 1
ATOM 810 C CA . LEU A 1 103 ? -5.130 -4.192 -12.528 1.00 93.88 103 LEU A CA 1
ATOM 811 C C . LEU A 1 103 ? -4.757 -5.192 -13.620 1.00 93.88 103 LEU A C 1
ATOM 813 O O . LEU A 1 103 ? -4.555 -4.782 -14.755 1.00 93.88 103 LEU A O 1
ATOM 817 N N . GLU A 1 104 ? -4.695 -6.483 -13.340 1.00 90.88 104 GLU A N 1
ATOM 818 C CA . GLU A 1 104 ? -4.333 -7.489 -14.344 1.00 90.88 104 GLU A CA 1
ATOM 819 C C . GLU A 1 104 ? -5.384 -7.612 -15.459 1.00 90.88 104 GLU A C 1
ATOM 821 O O . GLU A 1 104 ? -5.036 -7.834 -16.615 1.00 90.88 104 GLU A O 1
ATOM 826 N N . SER A 1 105 ? -6.663 -7.393 -15.141 1.00 89.94 105 SER A N 1
ATOM 827 C CA . SER A 1 105 ? -7.770 -7.475 -16.108 1.00 89.94 105 SER A CA 1
ATOM 828 C C . SER A 1 105 ? -8.012 -6.202 -16.930 1.00 89.94 105 SER A C 1
ATOM 830 O O . SER A 1 105 ? -8.839 -6.207 -17.843 1.00 89.94 105 SER A O 1
ATOM 832 N N . SER A 1 106 ? -7.311 -5.105 -16.635 1.00 87.25 106 SER A N 1
ATOM 833 C CA . SER A 1 106 ? -7.473 -3.824 -17.327 1.00 87.25 106 SER A CA 1
ATOM 834 C C . SER A 1 106 ? -6.209 -3.450 -18.093 1.00 87.25 106 SER A C 1
ATOM 836 O O . SER A 1 106 ? -5.120 -3.511 -17.542 1.00 87.25 106 SER A O 1
ATOM 838 N N . SER A 1 107 ? -6.329 -2.978 -19.333 1.00 88.94 107 SER A N 1
ATOM 839 C CA . SER A 1 107 ? -5.230 -2.306 -20.049 1.00 88.94 107 SER A CA 1
ATOM 840 C C . SER A 1 107 ? -5.153 -0.809 -19.740 1.00 88.94 107 SER A C 1
ATOM 842 O O . SER A 1 107 ? -4.129 -0.177 -19.987 1.00 88.94 107 SER A O 1
ATOM 844 N N . ASP A 1 108 ? -6.228 -0.243 -19.188 1.00 91.06 108 ASP A N 1
ATOM 845 C CA . ASP A 1 108 ? -6.359 1.196 -18.967 1.00 91.06 108 ASP A CA 1
ATOM 846 C C . ASP A 1 108 ? -5.519 1.676 -17.778 1.00 91.06 108 ASP A C 1
ATOM 848 O O . ASP A 1 108 ? -5.150 0.903 -16.877 1.00 91.06 108 ASP A O 1
ATOM 852 N N . HIS A 1 109 ? -5.267 2.985 -17.748 1.00 91.56 109 HIS A N 1
ATOM 853 C CA . HIS A 1 109 ? -4.786 3.659 -16.549 1.00 91.56 109 HIS A CA 1
ATOM 854 C C . HIS A 1 109 ? -5.787 3.470 -15.404 1.00 91.56 109 HIS A C 1
ATOM 856 O O . HIS A 1 109 ? -6.996 3.380 -15.625 1.00 91.56 109 HIS A O 1
ATOM 862 N N . VAL A 1 110 ? -5.289 3.428 -14.173 1.00 92.56 110 VAL A N 1
ATOM 863 C CA . VAL A 1 110 ? -6.115 3.260 -12.980 1.00 92.56 110 VAL A CA 1
ATOM 864 C C . VAL A 1 110 ? -5.852 4.386 -11.998 1.00 92.56 110 VAL A C 1
ATOM 866 O O . VAL A 1 110 ? -4.708 4.677 -11.654 1.00 92.56 110 VAL A O 1
ATOM 869 N N . LEU A 1 111 ? -6.929 5.002 -11.527 1.00 91.19 111 LEU A N 1
ATOM 870 C CA . LEU A 1 111 ? -6.924 5.941 -10.421 1.00 91.19 111 LEU A CA 1
ATOM 871 C C . LEU A 1 111 ? -7.384 5.222 -9.151 1.00 91.19 111 LEU A C 1
ATOM 873 O O . LEU A 1 111 ? -8.548 4.843 -9.038 1.00 91.19 111 LEU A O 1
ATOM 877 N N . LEU A 1 112 ? -6.494 5.079 -8.174 1.00 91.69 112 LEU A N 1
ATOM 878 C CA . LEU A 1 112 ? -6.834 4.577 -6.849 1.00 91.69 112 LEU A CA 1
ATOM 879 C C . LEU A 1 112 ? -7.212 5.738 -5.925 1.00 91.69 112 LEU A C 1
ATOM 881 O O . LEU A 1 112 ? -6.363 6.539 -5.520 1.00 91.69 112 LEU A O 1
ATOM 885 N N . VAL A 1 113 ? -8.485 5.795 -5.547 1.00 89.50 113 VAL A N 1
ATOM 886 C CA . VAL A 1 113 ? -9.014 6.735 -4.551 1.00 89.50 113 VAL A CA 1
ATOM 887 C C . VAL A 1 113 ? -9.423 5.993 -3.282 1.00 89.50 113 VAL A C 1
ATOM 889 O O . VAL A 1 113 ? -9.548 4.774 -3.255 1.00 89.50 113 VAL A O 1
ATOM 892 N N . GLY A 1 114 ? -9.594 6.722 -2.186 1.00 87.62 114 GLY A N 1
ATOM 893 C CA . GLY A 1 114 ? -9.944 6.142 -0.890 1.00 87.62 114 GLY A CA 1
ATOM 894 C C . GLY A 1 114 ? -9.737 7.150 0.230 1.00 87.62 114 GLY A C 1
ATOM 895 O O . GLY A 1 114 ? -9.065 8.171 0.026 1.00 87.62 114 GLY A O 1
ATOM 896 N N . GLN A 1 115 ? -10.232 6.845 1.429 1.00 84.25 115 GLN A N 1
ATOM 897 C CA . GLN A 1 115 ? -10.039 7.711 2.594 1.00 84.25 115 GLN A CA 1
ATOM 898 C C . GLN A 1 115 ? -8.546 7.972 2.880 1.00 84.25 115 GLN A C 1
ATOM 900 O O . GLN A 1 115 ? -7.690 7.103 2.646 1.00 84.25 115 GLN A O 1
ATOM 905 N N . PRO A 1 116 ? -8.163 9.180 3.325 1.00 85.00 116 PRO A N 1
ATOM 906 C CA . PRO A 1 116 ? -6.805 9.437 3.791 1.00 85.00 116 PRO A CA 1
ATOM 907 C C . PRO A 1 116 ? -6.405 8.450 4.898 1.00 85.00 116 PRO A C 1
ATOM 909 O O . PRO A 1 116 ? -7.126 8.279 5.868 1.00 85.00 116 PRO A O 1
ATOM 912 N N . GLY A 1 117 ? -5.242 7.803 4.768 1.00 86.25 117 GLY A N 1
ATOM 913 C CA . GLY A 1 117 ? -4.746 6.881 5.799 1.00 86.25 117 GLY A CA 1
ATOM 914 C C . GLY A 1 117 ? -5.275 5.444 5.747 1.00 86.25 117 GLY A C 1
ATOM 915 O O . GLY A 1 117 ? -4.977 4.678 6.652 1.00 86.25 117 GLY A O 1
ATOM 916 N N . ILE A 1 118 ? -5.984 5.071 4.680 1.00 89.94 118 ILE A N 1
ATOM 917 C CA . ILE A 1 118 ? -6.533 3.721 4.455 1.00 89.94 118 ILE A CA 1
ATOM 918 C C . ILE A 1 118 ? -5.527 2.707 3.877 1.00 89.94 118 ILE A C 1
ATOM 920 O O . ILE A 1 118 ? -5.890 1.579 3.591 1.00 89.94 118 ILE A O 1
ATOM 924 N N . GLY A 1 119 ? -4.271 3.103 3.641 1.00 90.44 119 GLY A N 1
ATOM 925 C CA . GLY A 1 119 ? -3.236 2.200 3.109 1.00 90.44 119 GLY A CA 1
ATOM 926 C C . GLY A 1 119 ? -2.892 2.350 1.621 1.00 90.44 119 GLY A C 1
ATOM 927 O O . GLY A 1 119 ? -2.054 1.611 1.131 1.00 90.44 119 GLY A O 1
ATOM 928 N N . LYS A 1 120 ? -3.423 3.339 0.890 1.00 90.56 120 LYS A N 1
ATOM 929 C CA . LYS A 1 120 ? -3.087 3.541 -0.542 1.00 90.56 120 LYS A CA 1
ATOM 930 C C . LYS A 1 120 ? -1.578 3.559 -0.844 1.00 90.56 120 LYS A C 1
ATOM 932 O O . LYS A 1 120 ? -1.121 2.850 -1.728 1.00 90.56 120 LYS A O 1
ATOM 937 N N . THR A 1 121 ? -0.786 4.338 -0.102 1.00 89.19 121 THR A N 1
ATOM 938 C CA . THR A 1 121 ? 0.680 4.389 -0.294 1.00 89.19 121 THR A CA 1
ATOM 939 C C . THR A 1 121 ? 1.342 3.044 0.013 1.00 89.19 121 THR A C 1
ATOM 941 O O . THR A 1 121 ? 2.266 2.640 -0.684 1.00 89.19 121 THR A O 1
ATOM 944 N N . ILE A 1 122 ? 0.826 2.318 1.010 1.00 91.25 122 ILE A N 1
ATOM 945 C CA . ILE A 1 122 ? 1.276 0.964 1.349 1.00 91.25 122 ILE A CA 1
ATOM 946 C C . ILE A 1 122 ? 0.980 -0.006 0.199 1.00 91.25 122 ILE A C 1
ATOM 948 O O . ILE A 1 122 ? 1.824 -0.840 -0.123 1.00 91.25 122 ILE A O 1
ATOM 952 N N . TYR A 1 123 ? -0.160 0.154 -0.480 1.00 93.69 123 TYR A N 1
ATOM 953 C CA . TYR A 1 123 ? -0.485 -0.624 -1.670 1.00 93.69 123 TYR A CA 1
ATOM 954 C C . TYR A 1 123 ? 0.527 -0.435 -2.808 1.00 93.69 123 TYR A C 1
ATOM 956 O O . TYR A 1 123 ? 0.877 -1.416 -3.452 1.00 93.69 123 TYR A O 1
ATOM 964 N N . LEU A 1 124 ? 1.053 0.774 -3.054 1.00 93.12 124 LEU A N 1
ATOM 965 C CA . LEU A 1 124 ? 2.092 0.939 -4.086 1.00 93.12 124 LEU A CA 1
ATOM 966 C C . LEU A 1 124 ? 3.354 0.142 -3.756 1.00 93.12 124 LEU A C 1
ATOM 968 O O . LEU A 1 124 ? 3.927 -0.469 -4.652 1.00 93.12 124 LEU A O 1
ATOM 972 N N . THR A 1 125 ? 3.772 0.125 -2.488 1.00 92.50 125 THR A N 1
ATOM 973 C CA . THR A 1 125 ? 4.893 -0.713 -2.044 1.00 92.50 125 THR A CA 1
ATOM 974 C C . THR A 1 125 ? 4.567 -2.189 -2.238 1.00 92.50 125 THR A C 1
ATOM 976 O O . THR A 1 125 ? 5.350 -2.906 -2.848 1.00 92.50 125 THR A O 1
ATOM 979 N N . TYR A 1 126 ? 3.395 -2.642 -1.789 1.00 94.81 126 TYR A N 1
ATOM 980 C CA . TYR A 1 126 ? 2.935 -4.017 -1.994 1.00 94.81 126 TYR A CA 1
ATOM 981 C C . TYR A 1 126 ? 2.948 -4.417 -3.482 1.00 94.81 126 TYR A C 1
ATOM 983 O O . TYR A 1 126 ? 3.515 -5.448 -3.844 1.00 94.81 126 TYR A O 1
ATOM 991 N N . CYS A 1 127 ? 2.394 -3.567 -4.349 1.00 95.88 127 CYS A N 1
ATOM 992 C CA . CYS A 1 127 ? 2.341 -3.771 -5.793 1.00 95.88 127 CYS A CA 1
ATOM 993 C C . CYS A 1 127 ? 3.750 -3.819 -6.401 1.00 95.88 127 CYS A C 1
ATOM 995 O O . CYS A 1 127 ? 4.040 -4.709 -7.198 1.00 95.88 127 CYS A O 1
ATOM 997 N N . LEU A 1 128 ? 4.657 -2.927 -5.978 1.00 95.75 128 LEU A N 1
ATOM 998 C CA . LEU A 1 128 ? 6.062 -2.968 -6.387 1.00 95.75 128 LEU A CA 1
ATOM 999 C C . LEU A 1 128 ? 6.688 -4.327 -6.052 1.00 95.75 128 LEU A C 1
ATOM 1001 O O . LEU A 1 128 ? 7.229 -4.970 -6.945 1.00 95.75 128 LEU A O 1
ATOM 1005 N N . LEU A 1 129 ? 6.576 -4.792 -4.804 1.00 95.25 129 LEU A N 1
ATOM 1006 C CA . LEU A 1 129 ? 7.162 -6.067 -4.369 1.00 95.25 129 LEU A CA 1
ATOM 1007 C C . LEU A 1 129 ? 6.644 -7.243 -5.206 1.00 95.25 129 LEU A C 1
ATOM 1009 O O . LEU A 1 129 ? 7.433 -8.045 -5.700 1.00 95.25 129 LEU A O 1
ATOM 1013 N N . ARG A 1 130 ? 5.324 -7.317 -5.417 1.00 95.62 130 ARG A N 1
ATOM 1014 C CA . ARG A 1 130 ? 4.689 -8.360 -6.238 1.00 95.62 130 ARG A CA 1
ATOM 1015 C C . ARG A 1 130 ? 5.204 -8.346 -7.676 1.00 95.62 130 ARG A C 1
ATOM 1017 O O . ARG A 1 130 ? 5.456 -9.411 -8.237 1.00 95.62 130 ARG A O 1
ATOM 1024 N N . ARG A 1 131 ? 5.397 -7.159 -8.255 1.00 96.81 131 ARG A N 1
ATOM 1025 C CA . ARG A 1 131 ? 5.922 -7.004 -9.617 1.00 96.81 131 ARG A CA 1
ATOM 1026 C C . ARG A 1 131 ? 7.399 -7.366 -9.727 1.00 96.81 131 ARG A C 1
ATOM 1028 O O . ARG A 1 131 ? 7.748 -8.062 -10.672 1.00 96.81 131 ARG A O 1
ATOM 1035 N N . LEU A 1 132 ? 8.237 -6.976 -8.763 1.00 96.81 132 LEU A N 1
ATOM 1036 C CA . LEU A 1 132 ? 9.651 -7.378 -8.731 1.00 96.81 132 LEU A CA 1
ATOM 1037 C C . LEU A 1 132 ? 9.783 -8.901 -8.656 1.00 96.81 132 LEU A C 1
ATOM 1039 O O . LEU A 1 132 ? 10.494 -9.496 -9.458 1.00 96.81 132 LEU A O 1
ATOM 1043 N N . ILE A 1 133 ? 9.017 -9.543 -7.773 1.00 96.25 133 ILE A N 1
ATOM 1044 C CA . ILE A 1 133 ? 8.985 -11.007 -7.637 1.00 96.25 133 ILE A CA 1
ATOM 1045 C C . ILE A 1 133 ? 8.626 -11.708 -8.953 1.00 96.25 133 ILE A C 1
ATOM 1047 O O . ILE A 1 133 ? 9.157 -12.780 -9.254 1.00 96.25 133 ILE A O 1
ATOM 1051 N N . ALA A 1 134 ? 7.738 -11.097 -9.736 1.00 95.81 134 ALA A N 1
ATOM 1052 C CA . ALA A 1 134 ? 7.322 -11.585 -11.043 1.00 95.81 134 ALA A CA 1
ATOM 1053 C C . ALA A 1 134 ? 8.255 -11.171 -12.200 1.00 95.81 134 ALA A C 1
ATOM 1055 O O . ALA A 1 134 ? 7.973 -11.542 -13.334 1.00 95.81 134 ALA A O 1
ATOM 1056 N N . GLY A 1 135 ? 9.322 -10.403 -11.942 1.00 96.25 135 GLY A N 1
ATOM 1057 C CA . GLY A 1 135 ? 10.224 -9.896 -12.984 1.00 96.25 135 GLY A CA 1
ATOM 1058 C C . GLY A 1 135 ? 9.574 -8.883 -13.923 1.00 96.25 135 GLY A C 1
ATOM 1059 O O . GLY A 1 135 ? 9.922 -8.803 -15.094 1.00 96.25 135 GLY A O 1
ATOM 1060 N N . LEU A 1 136 ? 8.559 -8.149 -13.458 1.00 95.75 136 LEU A N 1
ATOM 1061 C CA . LEU A 1 136 ? 7.790 -7.262 -14.325 1.00 95.75 136 LEU A CA 1
ATOM 1062 C C . LEU A 1 136 ? 8.368 -5.836 -14.340 1.00 95.75 136 LEU A C 1
ATOM 1064 O O . LEU A 1 136 ? 8.486 -5.216 -13.273 1.00 95.75 136 LEU A O 1
ATOM 1068 N N . PRO A 1 137 ? 8.614 -5.254 -15.533 1.00 94.88 137 PRO A N 1
ATOM 1069 C CA . PRO A 1 137 ? 9.064 -3.875 -15.692 1.00 94.88 137 PRO A CA 1
ATOM 1070 C C . PRO A 1 137 ? 8.196 -2.889 -14.913 1.00 94.88 137 PRO A C 1
ATOM 1072 O O . PRO A 1 137 ? 6.967 -2.885 -15.034 1.00 94.88 137 PRO A O 1
ATOM 1075 N N . THR A 1 138 ? 8.805 -2.061 -14.070 1.00 95.50 138 THR A N 1
ATOM 1076 C CA . THR A 1 138 ? 8.050 -1.191 -13.157 1.00 95.50 138 THR A CA 1
ATOM 1077 C C . THR A 1 138 ? 8.731 0.156 -12.994 1.00 95.50 138 THR A C 1
ATOM 1079 O O . THR A 1 138 ? 9.934 0.229 -12.762 1.00 95.50 138 THR A O 1
ATOM 1082 N N . ILE A 1 139 ? 7.949 1.232 -13.068 1.00 92.44 139 ILE A N 1
ATOM 1083 C CA . ILE A 1 139 ? 8.404 2.583 -12.738 1.00 92.44 139 ILE A CA 1
ATOM 1084 C C . ILE A 1 139 ? 7.796 2.969 -11.391 1.00 92.44 139 ILE A C 1
ATOM 1086 O O . ILE A 1 139 ? 6.580 3.018 -11.254 1.00 92.44 139 ILE A O 1
ATOM 1090 N N . PHE A 1 140 ? 8.626 3.252 -10.393 1.00 92.50 140 PHE A N 1
ATOM 1091 C CA . PHE A 1 140 ? 8.201 3.614 -9.044 1.00 92.50 140 PHE A CA 1
ATOM 1092 C C . PHE A 1 140 ? 8.486 5.091 -8.760 1.00 92.50 140 PHE A C 1
ATOM 1094 O O . PHE A 1 140 ? 9.642 5.506 -8.645 1.00 92.50 140 PHE A O 1
ATOM 1101 N N . ALA A 1 141 ? 7.421 5.885 -8.643 1.00 88.31 141 ALA A N 1
ATOM 1102 C CA . ALA A 1 141 ? 7.458 7.344 -8.563 1.00 88.31 141 ALA A CA 1
ATOM 1103 C C . ALA A 1 141 ? 6.653 7.862 -7.352 1.00 88.31 141 ALA A C 1
ATOM 1105 O O . ALA A 1 141 ? 5.629 8.539 -7.470 1.00 88.31 141 ALA A O 1
ATOM 1106 N N . ILE A 1 142 ? 7.132 7.534 -6.149 1.00 78.88 142 ILE A N 1
ATOM 1107 C CA . ILE A 1 142 ? 6.471 7.891 -4.878 1.00 78.88 142 ILE A CA 1
ATOM 1108 C C . ILE A 1 142 ? 6.848 9.271 -4.328 1.00 78.88 142 ILE A C 1
ATOM 1110 O O . ILE A 1 142 ? 6.133 9.829 -3.498 1.00 78.88 142 ILE A O 1
ATOM 1114 N N . GLN A 1 143 ? 7.979 9.836 -4.755 1.00 73.00 143 GLN A N 1
ATOM 1115 C CA . GLN A 1 143 ? 8.497 11.101 -4.235 1.00 73.00 143 GLN A CA 1
ATOM 1116 C C . GLN A 1 143 ? 8.796 12.073 -5.368 1.00 73.00 143 GLN A C 1
ATOM 1118 O O . GLN A 1 143 ? 9.330 11.684 -6.401 1.00 73.00 143 GLN A O 1
ATOM 1123 N N . LYS A 1 144 ? 8.577 13.368 -5.103 1.00 67.88 144 LYS A N 1
ATOM 1124 C CA . LYS A 1 144 ? 8.701 14.485 -6.062 1.00 67.88 144 LYS A CA 1
ATOM 1125 C C . LYS A 1 144 ? 9.977 14.513 -6.906 1.00 67.88 144 LYS A C 1
ATOM 1127 O O . LYS A 1 144 ? 10.026 15.248 -7.879 1.00 67.88 144 LYS A O 1
ATOM 1132 N N . ARG A 1 145 ? 11.055 13.857 -6.464 1.00 71.25 145 ARG A N 1
ATOM 1133 C CA . ARG A 1 145 ? 12.385 13.967 -7.079 1.00 71.25 145 ARG A CA 1
ATOM 1134 C C . ARG A 1 145 ? 13.044 12.649 -7.446 1.00 71.25 145 ARG A C 1
ATOM 1136 O O . ARG A 1 145 ? 14.115 12.679 -8.045 1.00 71.25 145 ARG A O 1
ATOM 1143 N N . ASN A 1 146 ? 12.417 11.528 -7.106 1.00 78.31 146 ASN A N 1
ATOM 1144 C CA . ASN A 1 146 ? 13.016 10.215 -7.267 1.00 78.31 146 ASN A CA 1
ATOM 1145 C C . ASN A 1 146 ? 12.055 9.315 -8.028 1.00 78.31 146 ASN A C 1
ATOM 1147 O O . ASN A 1 146 ? 10.987 8.973 -7.523 1.00 78.31 146 ASN A O 1
ATOM 1151 N N . CYS A 1 147 ? 12.474 8.941 -9.228 1.00 85.50 147 CYS A N 1
ATOM 1152 C CA . CYS A 1 147 ? 11.847 7.905 -10.018 1.00 85.50 147 CYS A CA 1
ATOM 1153 C C . CYS A 1 147 ? 12.825 6.735 -10.108 1.00 85.50 147 CYS A C 1
ATOM 1155 O O . CYS A 1 147 ? 14.007 6.940 -10.395 1.00 85.50 147 CYS A O 1
ATOM 1157 N N . TYR A 1 148 ? 12.342 5.527 -9.848 1.00 89.88 148 TYR A N 1
ATOM 1158 C CA . TYR A 1 148 ? 13.121 4.305 -10.009 1.00 89.88 148 TYR A CA 1
ATOM 1159 C C . TYR A 1 148 ? 12.508 3.471 -11.118 1.00 89.88 148 TYR A C 1
ATOM 1161 O O . TYR A 1 148 ? 11.291 3.324 -11.170 1.00 89.88 148 TYR A O 1
ATOM 1169 N N . VAL A 1 149 ? 13.339 2.950 -12.009 1.00 91.06 149 VAL A N 1
ATOM 1170 C CA . VAL A 1 149 ? 12.904 2.122 -13.130 1.00 91.06 149 VAL A CA 1
ATOM 1171 C C . VAL A 1 149 ? 13.558 0.761 -12.985 1.00 91.06 149 VAL A C 1
ATOM 1173 O O . VAL A 1 149 ? 14.782 0.668 -12.975 1.00 91.06 149 VAL A O 1
ATOM 1176 N N . PHE A 1 150 ? 12.732 -0.263 -12.827 1.00 93.94 150 PHE A N 1
ATOM 1177 C CA . PHE A 1 150 ? 13.127 -1.654 -12.648 1.00 93.94 150 PHE A CA 1
ATOM 1178 C C . PHE A 1 150 ? 12.891 -2.397 -13.961 1.00 93.94 150 PHE A C 1
ATOM 1180 O O . PHE A 1 150 ? 11.764 -2.390 -14.462 1.00 93.94 150 PHE A O 1
ATOM 1187 N N . LEU A 1 151 ? 13.947 -2.988 -14.514 1.00 93.25 151 LEU A N 1
ATOM 1188 C CA . LEU A 1 151 ? 13.974 -3.719 -15.785 1.00 93.25 151 LEU A CA 1
ATOM 1189 C C . LEU A 1 151 ? 14.880 -4.941 -15.641 1.00 93.25 151 LEU A C 1
ATOM 1191 O O . LEU A 1 151 ? 15.707 -4.958 -14.739 1.00 93.25 151 LEU A O 1
ATOM 1195 N N . ASP A 1 152 ? 14.843 -5.869 -16.596 1.00 92.94 152 ASP A N 1
ATOM 1196 C CA . ASP A 1 152 ? 15.739 -7.039 -16.638 1.00 92.94 152 ASP A CA 1
ATOM 1197 C C . ASP A 1 152 ? 17.229 -6.657 -16.574 1.00 92.94 152 ASP A C 1
ATOM 1199 O O . ASP A 1 152 ? 18.076 -7.412 -16.096 1.00 92.94 152 ASP A O 1
ATOM 1203 N N . SER A 1 153 ? 17.569 -5.464 -17.072 1.00 90.19 153 SER A N 1
ATOM 1204 C CA . SER A 1 153 ? 18.931 -4.933 -17.078 1.00 90.19 153 SER A CA 1
ATOM 1205 C C . SER A 1 153 ? 19.362 -4.294 -15.752 1.00 90.19 153 SER A C 1
ATOM 1207 O O . SER A 1 153 ? 20.516 -3.873 -15.641 1.00 90.19 153 SER A O 1
ATOM 1209 N N . GLY A 1 154 ? 18.471 -4.201 -14.761 1.00 91.12 154 GLY A N 1
ATOM 1210 C CA . GLY A 1 154 ? 18.744 -3.647 -13.438 1.00 91.12 154 GLY A CA 1
ATOM 1211 C C . GLY A 1 154 ? 17.796 -2.526 -13.010 1.00 91.12 154 GLY A C 1
ATOM 1212 O O . GLY A 1 154 ? 16.734 -2.286 -13.591 1.00 91.12 154 GLY A O 1
ATOM 1213 N N . VAL A 1 155 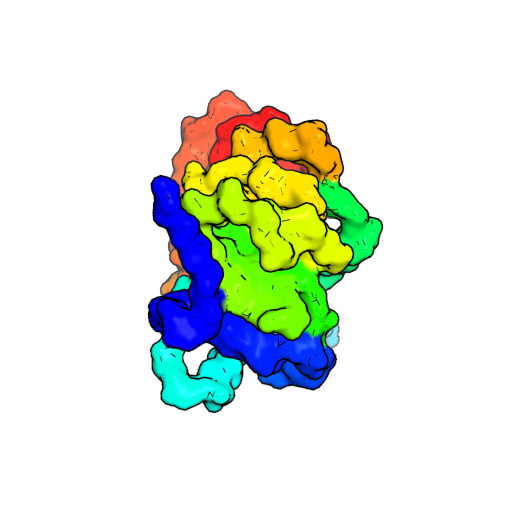? 18.219 -1.803 -11.970 1.00 91.06 155 VAL A N 1
ATOM 1214 C CA . VAL A 1 155 ? 17.515 -0.624 -11.448 1.00 91.06 155 VAL A CA 1
ATOM 1215 C C . VAL A 1 155 ? 18.195 0.650 -11.915 1.00 91.06 155 VAL A C 1
ATOM 1217 O O . VAL A 1 155 ? 19.410 0.809 -11.797 1.00 91.06 155 VAL A O 1
ATOM 1220 N N . TYR A 1 156 ? 17.391 1.604 -12.364 1.00 86.94 156 TYR A N 1
ATOM 1221 C CA . TYR A 1 156 ? 17.838 2.937 -12.739 1.00 86.94 156 TYR A CA 1
ATOM 1222 C C . TYR A 1 156 ? 17.184 3.975 -11.842 1.00 86.94 156 TYR A C 1
ATOM 1224 O O . TYR A 1 156 ? 15.966 3.984 -11.671 1.00 86.94 156 TYR A O 1
ATOM 1232 N N . TRP A 1 157 ? 17.988 4.881 -11.293 1.00 86.06 157 TRP A N 1
ATOM 1233 C CA . TRP A 1 157 ? 17.484 6.066 -10.611 1.00 86.06 157 TRP A CA 1
ATOM 1234 C C . TRP A 1 157 ? 17.496 7.257 -11.567 1.00 86.06 157 TRP A C 1
ATOM 1236 O O . TRP A 1 157 ? 18.531 7.597 -12.143 1.00 86.06 157 TRP A O 1
ATOM 1246 N N . ILE A 1 158 ? 16.342 7.907 -11.703 1.00 79.00 158 ILE A N 1
ATOM 1247 C CA . ILE A 1 158 ? 16.162 9.085 -12.543 1.00 79.00 158 ILE A CA 1
ATOM 1248 C C . ILE A 1 158 ? 15.752 10.253 -11.642 1.00 79.00 158 ILE A C 1
ATOM 1250 O O . ILE A 1 158 ? 14.671 10.226 -11.037 1.00 79.00 158 ILE A O 1
ATOM 1254 N N . PRO A 1 159 ? 16.593 11.297 -11.539 1.00 76.19 159 PRO A N 1
ATOM 1255 C CA . PRO A 1 159 ? 16.192 12.547 -10.917 1.00 76.19 159 PRO A CA 1
ATOM 1256 C C . PRO A 1 159 ? 15.020 13.154 -11.689 1.00 76.19 159 PRO A C 1
ATOM 1258 O O . PRO A 1 159 ? 15.071 13.250 -12.913 1.00 76.19 159 PRO A O 1
ATOM 1261 N N . TYR A 1 160 ? 13.994 13.615 -10.978 1.00 67.25 160 TYR A N 1
ATOM 1262 C CA . TYR A 1 160 ? 12.782 14.166 -11.595 1.00 67.25 160 TYR A CA 1
ATOM 1263 C C . TYR A 1 160 ? 13.067 15.266 -12.638 1.00 67.25 160 TYR A C 1
ATOM 1265 O O . TYR A 1 160 ? 12.554 15.214 -13.751 1.00 67.25 160 TYR A O 1
ATOM 1273 N N . ASP A 1 161 ? 13.975 16.202 -12.336 1.00 67.38 161 ASP A N 1
ATOM 1274 C CA . ASP A 1 161 ? 14.334 17.310 -13.243 1.00 67.38 161 ASP A CA 1
ATOM 1275 C C . ASP A 1 161 ? 15.022 16.839 -14.543 1.00 67.38 161 ASP A C 1
ATOM 1277 O O . ASP A 1 161 ? 15.243 17.620 -15.464 1.00 67.38 161 ASP A O 1
ATOM 1281 N N . SER A 1 162 ? 15.397 15.559 -14.611 1.00 65.25 162 SER A N 1
ATOM 1282 C CA . SER A 1 162 ? 16.049 14.922 -15.758 1.00 65.25 162 SER A CA 1
ATOM 1283 C C . SER A 1 162 ? 15.107 14.034 -16.569 1.00 65.25 162 SER A C 1
ATOM 1285 O O . SER A 1 162 ? 15.534 13.482 -17.579 1.00 65.25 162 SER A O 1
ATOM 1287 N N . PHE A 1 163 ? 13.840 13.900 -16.164 1.00 61.78 163 PHE A N 1
ATOM 1288 C CA . PHE A 1 163 ? 12.894 12.988 -16.813 1.00 61.78 163 PHE A CA 1
ATOM 1289 C C . PHE A 1 163 ? 12.530 13.424 -18.248 1.00 61.78 163 PHE A C 1
ATOM 1291 O O . PHE A 1 163 ? 12.244 12.586 -19.097 1.00 61.78 163 PHE A O 1
ATOM 1298 N N . ASN A 1 164 ? 12.692 14.715 -18.570 1.00 56.62 164 ASN A N 1
ATOM 1299 C CA . ASN A 1 164 ? 12.554 15.258 -19.930 1.00 56.62 164 ASN A CA 1
ATOM 1300 C C . ASN A 1 164 ? 13.664 14.818 -20.915 1.00 56.62 164 ASN A C 1
ATOM 1302 O O . ASN A 1 164 ? 13.637 15.242 -22.066 1.00 56.62 164 ASN A O 1
ATOM 1306 N N . MET A 1 165 ? 14.659 14.022 -20.499 1.00 51.44 165 MET A N 1
ATOM 1307 C CA . MET A 1 165 ? 15.817 13.653 -21.336 1.00 51.44 165 MET A CA 1
ATOM 1308 C C . MET A 1 165 ? 15.762 12.240 -21.953 1.00 51.44 165 MET A C 1
ATOM 1310 O O . MET A 1 165 ? 16.796 11.719 -22.363 1.00 51.44 165 MET A O 1
ATOM 1314 N N . CYS A 1 166 ? 14.593 11.609 -22.058 1.00 52.72 166 CYS A N 1
ATOM 1315 C CA . CYS A 1 166 ? 14.453 10.236 -22.565 1.00 52.72 166 CYS A CA 1
ATOM 1316 C C . CYS A 1 166 ? 14.541 10.106 -24.098 1.00 52.72 166 CYS A C 1
ATOM 1318 O O . CYS A 1 166 ? 13.616 9.612 -24.732 1.00 52.72 166 CYS A O 1
ATOM 1320 N N . GLU A 1 167 ? 15.656 10.525 -24.698 1.00 56.62 167 GLU A N 1
ATOM 1321 C CA . GLU A 1 167 ? 16.041 10.099 -26.057 1.00 56.62 167 GLU A CA 1
ATOM 1322 C C . GLU A 1 167 ? 16.898 8.816 -26.045 1.00 56.62 167 GLU A C 1
ATOM 1324 O O . GLU A 1 167 ? 17.125 8.208 -27.090 1.00 56.62 167 GLU A O 1
ATOM 1329 N N . ASP A 1 168 ? 17.330 8.361 -24.865 1.00 55.94 168 ASP A N 1
ATOM 1330 C CA . ASP A 1 168 ? 18.139 7.154 -24.706 1.00 55.94 168 ASP A CA 1
ATOM 1331 C C . ASP A 1 168 ? 17.253 5.937 -24.330 1.00 55.94 168 ASP A C 1
ATOM 1333 O O . ASP A 1 168 ? 16.402 6.035 -23.437 1.00 55.94 168 ASP A O 1
ATOM 1337 N N . PRO A 1 169 ? 17.424 4.764 -24.975 1.00 54.75 169 PRO A N 1
ATOM 1338 C CA . PRO A 1 169 ? 16.829 3.509 -24.517 1.00 54.75 169 PRO A CA 1
ATOM 1339 C C . PRO A 1 169 ? 17.219 3.212 -23.059 1.00 54.75 169 PRO A C 1
ATOM 1341 O O . PRO A 1 169 ? 18.350 3.512 -22.665 1.00 54.75 169 PRO A O 1
ATOM 1344 N N . PRO A 1 170 ? 16.333 2.605 -22.251 1.00 58.66 170 PRO A N 1
ATOM 1345 C CA . PRO A 1 170 ? 15.066 1.958 -22.616 1.00 58.66 170 PRO A CA 1
ATOM 1346 C C . PRO A 1 170 ? 13.840 2.890 -22.602 1.00 58.66 170 PRO A C 1
ATOM 1348 O O . PRO A 1 170 ? 12.710 2.420 -22.662 1.00 58.66 170 PRO A O 1
ATOM 1351 N N . PHE A 1 171 ? 14.026 4.207 -22.518 1.00 65.56 171 PHE A N 1
ATOM 1352 C CA . PHE A 1 171 ? 12.919 5.130 -22.259 1.00 65.56 171 PHE A CA 1
ATOM 1353 C C . PHE A 1 171 ? 12.191 5.643 -23.508 1.00 65.56 171 PHE A C 1
ATOM 1355 O O . PHE A 1 171 ? 11.098 6.192 -23.396 1.00 65.56 171 PHE A O 1
ATOM 1362 N N . THR A 1 172 ? 12.775 5.454 -24.692 1.00 63.41 172 THR A N 1
ATOM 1363 C CA . THR A 1 172 ? 12.170 5.816 -25.985 1.00 63.41 172 THR A CA 1
ATOM 1364 C C . THR A 1 172 ? 11.189 4.776 -26.512 1.00 63.41 172 THR A C 1
ATOM 1366 O O . THR A 1 172 ? 10.261 5.129 -27.235 1.00 63.41 172 THR A O 1
ATOM 1369 N N . ASN A 1 173 ? 11.370 3.507 -26.139 1.00 68.44 173 ASN A N 1
ATOM 1370 C CA . ASN A 1 173 ? 10.500 2.406 -26.534 1.00 68.44 173 ASN A CA 1
ATOM 1371 C C . ASN A 1 173 ? 9.867 1.815 -25.273 1.00 68.44 173 ASN A C 1
ATOM 1373 O O . ASN A 1 173 ? 10.582 1.160 -24.511 1.00 68.44 173 ASN A O 1
ATOM 1377 N N . PRO A 1 174 ? 8.565 2.042 -25.020 1.00 70.94 174 PRO A N 1
ATOM 1378 C CA . PRO A 1 174 ? 7.924 1.526 -23.823 1.00 70.94 174 PRO A CA 1
ATOM 1379 C C . PRO A 1 174 ? 8.048 0.002 -23.798 1.00 70.94 174 PRO A C 1
ATOM 1381 O O . PRO A 1 174 ? 7.544 -0.687 -24.683 1.00 70.94 174 PRO A O 1
ATOM 1384 N N . VAL A 1 175 ? 8.750 -0.513 -22.787 1.00 82.56 175 VAL A N 1
ATOM 1385 C CA . VAL A 1 175 ? 8.841 -1.952 -22.549 1.00 82.56 175 VAL A CA 1
ATOM 1386 C C . VAL A 1 175 ? 7.434 -2.466 -22.260 1.00 82.56 175 VAL A C 1
ATOM 1388 O O . VAL A 1 175 ? 6.696 -1.873 -21.462 1.00 82.56 175 VAL A O 1
ATOM 1391 N N . GLU A 1 176 ? 7.049 -3.546 -22.933 1.00 85.50 176 GLU A N 1
ATOM 1392 C CA . GLU A 1 176 ? 5.724 -4.139 -22.788 1.00 85.50 176 GLU A CA 1
ATOM 1393 C C . GLU A 1 176 ? 5.436 -4.470 -21.315 1.00 85.50 176 GLU A C 1
ATOM 1395 O O . GLU A 1 176 ? 6.334 -4.798 -20.541 1.00 85.50 176 GLU A O 1
ATOM 1400 N N . ASN A 1 177 ? 4.173 -4.338 -20.904 1.00 88.81 177 ASN A N 1
ATOM 1401 C CA . ASN A 1 177 ? 3.716 -4.580 -19.531 1.00 88.81 177 ASN A CA 1
ATOM 1402 C C . ASN A 1 177 ? 4.336 -3.683 -18.445 1.00 88.81 177 ASN A C 1
ATOM 1404 O O . ASN A 1 177 ? 4.115 -3.940 -17.257 1.00 88.81 177 ASN A O 1
ATOM 1408 N N . THR A 1 178 ? 5.042 -2.607 -18.811 1.00 92.06 178 THR A N 1
ATOM 1409 C CA . THR A 1 178 ? 5.525 -1.618 -17.839 1.00 92.06 178 THR A CA 1
ATOM 1410 C C . THR A 1 178 ? 4.356 -0.912 -17.159 1.00 92.06 178 THR A C 1
ATOM 1412 O O . THR A 1 178 ? 3.508 -0.309 -17.821 1.00 92.06 178 THR A O 1
ATOM 1415 N N . LEU A 1 179 ? 4.341 -0.950 -15.826 1.00 94.31 179 LEU A N 1
ATOM 1416 C CA . LEU A 1 179 ? 3.384 -0.216 -15.001 1.00 94.31 179 LEU A CA 1
ATOM 1417 C C . LEU A 1 179 ? 4.095 0.897 -14.234 1.00 94.31 179 LEU A C 1
ATOM 1419 O O . LEU A 1 179 ? 5.108 0.662 -13.571 1.00 94.31 179 LEU A O 1
ATOM 1423 N N . VAL A 1 180 ? 3.526 2.097 -14.284 1.00 92.69 180 VAL A N 1
ATOM 1424 C CA . VAL A 1 180 ? 3.952 3.234 -13.468 1.00 92.69 180 VAL A CA 1
ATOM 1425 C C . VAL A 1 180 ? 3.136 3.275 -12.185 1.00 92.69 180 VAL A C 1
ATOM 1427 O O . VAL A 1 180 ? 1.916 3.401 -12.216 1.00 92.69 180 VAL A O 1
ATOM 1430 N N . LEU A 1 181 ? 3.825 3.187 -11.057 1.00 93.94 181 LEU A N 1
ATOM 1431 C CA . LEU A 1 181 ? 3.304 3.300 -9.703 1.00 93.94 181 LEU A CA 1
ATOM 1432 C C . LEU A 1 181 ? 3.523 4.738 -9.224 1.00 93.94 181 LEU A C 1
ATOM 1434 O O . LEU A 1 181 ? 4.641 5.114 -8.859 1.00 93.94 181 LEU A O 1
ATOM 1438 N N . PHE A 1 182 ? 2.469 5.551 -9.267 1.00 89.06 182 PHE A N 1
ATOM 1439 C CA . PHE A 1 182 ? 2.555 7.001 -9.096 1.00 89.06 182 PHE A CA 1
ATOM 1440 C C . PHE A 1 182 ? 1.716 7.492 -7.910 1.00 89.06 182 PHE A C 1
ATOM 1442 O O . PHE A 1 182 ? 0.546 7.137 -7.785 1.00 89.06 182 PHE A O 1
ATOM 1449 N N . ASP A 1 183 ? 2.285 8.339 -7.049 1.00 87.25 183 ASP A N 1
ATOM 1450 C CA . ASP A 1 183 ? 1.564 8.928 -5.910 1.00 87.25 183 ASP A CA 1
ATOM 1451 C C . ASP A 1 183 ? 1.257 10.424 -6.141 1.00 87.25 183 ASP A C 1
ATOM 1453 O O . ASP A 1 183 ? 2.151 11.271 -6.017 1.00 87.25 183 ASP A O 1
ATOM 1457 N N . LEU A 1 184 ? -0.006 10.768 -6.457 1.00 78.38 184 LEU A N 1
ATOM 1458 C CA . LEU A 1 184 ? -0.483 12.150 -6.669 1.00 78.38 184 LEU A CA 1
ATOM 1459 C C . LEU A 1 184 ? -0.609 12.911 -5.336 1.00 78.38 184 LEU A C 1
ATOM 1461 O O . LEU A 1 184 ? -1.701 13.256 -4.862 1.00 78.38 184 LEU A O 1
ATOM 1465 N N . ASN A 1 185 ? 0.535 13.228 -4.740 1.00 71.00 185 ASN A N 1
ATOM 1466 C CA . ASN A 1 185 ? 0.636 14.159 -3.620 1.00 71.00 185 ASN A CA 1
ATOM 1467 C C . ASN A 1 185 ? 0.794 15.609 -4.117 1.00 71.00 185 ASN A C 1
ATOM 1469 O O . ASN A 1 185 ? 1.220 15.831 -5.244 1.00 71.00 185 ASN A O 1
ATOM 1473 N N . GLU A 1 186 ? 0.475 16.601 -3.271 1.00 55.66 186 GLU A N 1
ATOM 1474 C CA . GLU A 1 186 ? 0.254 18.042 -3.591 1.00 55.66 186 GLU A CA 1
ATOM 1475 C C . GLU A 1 186 ? 1.337 18.769 -4.389 1.00 55.66 186 GLU A C 1
ATOM 1477 O O . GLU A 1 186 ? 1.161 19.914 -4.792 1.00 55.66 186 GLU A O 1
ATOM 1482 N N . VAL A 1 187 ? 2.485 18.143 -4.578 1.00 58.19 187 VAL A N 1
ATOM 1483 C CA . VAL A 1 187 ? 3.650 18.782 -5.172 1.00 58.19 187 VAL A CA 1
ATOM 1484 C C . VAL A 1 187 ? 4.311 17.872 -6.204 1.00 58.19 187 VAL A C 1
ATOM 1486 O O . VAL A 1 187 ? 5.447 18.117 -6.603 1.00 58.19 187 VAL A O 1
ATOM 1489 N N . GLN A 1 188 ? 3.626 16.797 -6.600 1.00 59.28 188 GLN A N 1
ATOM 1490 C CA . GLN A 1 188 ? 3.996 16.035 -7.775 1.00 59.28 188 GLN A CA 1
ATOM 1491 C C . GLN A 1 188 ? 3.333 16.685 -9.003 1.00 59.28 188 GLN A C 1
ATOM 1493 O O . GLN A 1 188 ? 2.147 17.015 -8.960 1.00 59.28 188 GLN A O 1
ATOM 1498 N N . PRO A 1 189 ? 4.090 16.915 -10.076 1.00 58.75 189 PRO A N 1
ATOM 1499 C CA . PRO A 1 189 ? 3.549 17.351 -11.358 1.00 58.75 189 PRO A CA 1
ATOM 1500 C C . PRO A 1 189 ? 2.691 16.259 -11.998 1.00 58.75 189 PRO A C 1
ATOM 1502 O O . PRO A 1 189 ? 2.637 15.120 -11.529 1.00 58.75 189 PRO A O 1
ATOM 1505 N N . THR A 1 190 ? 1.967 16.638 -13.046 1.00 65.94 190 THR A N 1
ATOM 1506 C CA . THR A 1 190 ? 0.980 15.785 -13.698 1.00 65.94 190 THR A CA 1
ATOM 1507 C C . THR A 1 190 ? 1.614 14.488 -14.224 1.00 65.94 190 THR A C 1
ATOM 1509 O O . THR A 1 190 ? 2.733 14.496 -14.740 1.00 65.94 190 THR A O 1
ATOM 1512 N N . PRO A 1 191 ? 0.892 13.355 -14.159 1.00 66.62 191 PRO A N 1
ATOM 1513 C CA . PRO A 1 191 ? 1.354 12.063 -14.678 1.00 66.62 191 PRO A CA 1
ATOM 1514 C C . PRO A 1 191 ? 1.494 12.022 -16.215 1.00 66.62 191 PRO A C 1
ATOM 1516 O O . PRO A 1 191 ? 1.789 10.974 -16.780 1.00 66.62 191 PRO A O 1
ATOM 1519 N N . GLU A 1 192 ? 1.322 13.155 -16.902 1.00 71.38 192 GLU A N 1
ATOM 1520 C CA . GLU A 1 192 ? 1.459 13.328 -18.355 1.00 71.38 192 GLU A CA 1
ATOM 1521 C C . GLU A 1 192 ? 2.838 12.918 -18.874 1.00 71.38 192 GLU A C 1
ATOM 1523 O O . GLU A 1 192 ? 2.943 12.355 -19.960 1.00 71.38 192 GLU A O 1
ATOM 1528 N N . GLN A 1 193 ? 3.894 13.102 -18.077 1.00 72.81 193 GLN A N 1
ATOM 1529 C CA . GLN A 1 193 ? 5.238 12.647 -18.448 1.00 72.81 193 GLN A CA 1
ATOM 1530 C C . GLN A 1 193 ? 5.336 11.122 -18.628 1.00 72.81 193 GLN A C 1
ATOM 1532 O O . GLN A 1 193 ? 6.271 10.630 -19.250 1.00 72.81 193 GLN A O 1
ATOM 1537 N N . PHE A 1 194 ? 4.366 10.371 -18.098 1.00 77.56 194 PHE A N 1
ATOM 1538 C CA . PHE A 1 194 ? 4.294 8.920 -18.208 1.00 77.56 194 PHE A CA 1
ATOM 1539 C C . PHE A 1 194 ? 3.231 8.435 -19.202 1.00 77.56 194 PHE A C 1
ATOM 1541 O O . PHE A 1 194 ? 2.917 7.249 -19.208 1.00 77.56 194 PHE A O 1
ATOM 1548 N N . GLN A 1 195 ? 2.667 9.313 -20.039 1.00 74.12 195 GLN A N 1
ATOM 1549 C CA . GLN A 1 195 ? 1.527 9.004 -20.921 1.00 74.12 195 GLN A CA 1
ATOM 1550 C C . GLN A 1 195 ? 1.728 7.799 -21.859 1.00 74.12 195 GLN A C 1
ATOM 1552 O O . GLN A 1 195 ? 0.757 7.222 -22.334 1.00 74.12 195 GLN A O 1
ATOM 1557 N N . HIS A 1 196 ? 2.975 7.416 -22.142 1.00 79.50 196 HIS A N 1
ATOM 1558 C CA . HIS A 1 196 ? 3.303 6.278 -23.007 1.00 79.50 196 HIS A CA 1
ATOM 1559 C C . HIS A 1 196 ? 3.258 4.926 -22.286 1.00 79.50 196 HIS A C 1
ATOM 1561 O O . HIS A 1 196 ? 3.363 3.883 -22.929 1.00 79.50 196 HIS A O 1
ATOM 1567 N N . TRP A 1 197 ? 3.102 4.936 -20.964 1.00 86.88 197 TRP A N 1
ATOM 1568 C CA . TRP A 1 197 ? 3.007 3.743 -20.140 1.00 86.88 197 TRP A CA 1
ATOM 1569 C C . TRP A 1 197 ? 1.665 3.683 -19.442 1.00 86.88 197 TRP A C 1
ATOM 1571 O O . TRP A 1 197 ? 1.017 4.694 -19.177 1.00 86.88 197 TRP A O 1
ATOM 1581 N N . ARG A 1 198 ? 1.274 2.473 -19.058 1.00 91.25 198 ARG A N 1
ATOM 1582 C CA . ARG A 1 198 ? 0.132 2.287 -18.179 1.00 91.25 198 ARG A CA 1
ATOM 1583 C C . ARG A 1 198 ? 0.461 2.832 -16.789 1.00 91.25 198 ARG A C 1
ATOM 1585 O O . ARG A 1 198 ? 1.548 2.596 -16.267 1.00 91.25 198 ARG A O 1
ATOM 1592 N N . ILE A 1 199 ? -0.487 3.530 -16.168 1.00 91.19 199 ILE A N 1
ATOM 1593 C CA . ILE A 1 199 ? -0.272 4.218 -14.886 1.00 91.19 199 ILE A CA 1
ATOM 1594 C C . ILE A 1 199 ? -1.304 3.742 -13.872 1.00 91.19 199 ILE A C 1
ATOM 1596 O O . ILE A 1 199 ? -2.501 3.789 -14.143 1.00 91.19 199 ILE A O 1
ATOM 1600 N N . LEU A 1 200 ? -0.833 3.347 -12.695 1.00 93.75 200 LEU A N 1
ATOM 1601 C CA . LEU A 1 200 ? -1.602 3.307 -11.462 1.00 93.75 200 LEU A CA 1
ATOM 1602 C C . LEU A 1 200 ? -1.263 4.565 -10.659 1.00 93.75 200 LEU A C 1
ATOM 1604 O O . LEU A 1 200 ? -0.170 4.686 -10.105 1.00 93.75 200 LEU A O 1
ATOM 1608 N N . ALA A 1 201 ? -2.208 5.495 -10.593 1.00 90.88 201 ALA A N 1
ATOM 1609 C CA . ALA A 1 201 ? -2.065 6.727 -9.839 1.00 90.88 201 ALA A CA 1
ATOM 1610 C C . ALA A 1 201 ? -2.872 6.648 -8.540 1.00 90.88 201 ALA A C 1
ATOM 1612 O O . ALA A 1 201 ? -4.078 6.414 -8.566 1.00 90.88 201 ALA A O 1
ATOM 1613 N N . LEU A 1 202 ? -2.236 6.882 -7.396 1.00 89.00 202 LEU A N 1
ATOM 1614 C CA . LEU A 1 202 ? -2.950 7.142 -6.151 1.00 89.00 202 LEU A CA 1
ATOM 1615 C C . LEU A 1 202 ? -3.366 8.596 -6.099 1.00 89.00 202 LEU A C 1
ATOM 1617 O O . LEU A 1 202 ? -2.554 9.454 -6.420 1.00 89.00 202 LEU A O 1
ATOM 1621 N N . SER A 1 203 ? -4.550 8.898 -5.580 1.00 81.31 203 SER A N 1
ATOM 1622 C CA . SER A 1 203 ? -4.857 10.265 -5.168 1.00 81.31 203 SER A CA 1
ATOM 1623 C C . SER A 1 203 ? -5.595 10.316 -3.840 1.00 81.31 203 SER A C 1
ATOM 1625 O O . SER A 1 203 ? -6.338 9.405 -3.461 1.00 81.31 203 SER A O 1
ATOM 1627 N N . SER A 1 204 ? -5.407 11.419 -3.113 1.00 69.75 204 SER A N 1
ATOM 1628 C CA . SER A 1 204 ? -6.408 11.829 -2.132 1.00 69.75 204 SER A CA 1
ATOM 1629 C C . SER A 1 204 ? -7.705 12.178 -2.883 1.00 69.75 204 SER A C 1
ATOM 1631 O O . SER A 1 204 ? -7.653 12.476 -4.076 1.00 69.75 204 SER A O 1
ATOM 1633 N N . PRO A 1 205 ? -8.883 12.165 -2.243 1.00 59.50 205 PRO A N 1
ATOM 1634 C CA . PRO A 1 205 ? -10.154 12.395 -2.939 1.00 59.50 205 PRO A CA 1
ATOM 1635 C C . PRO A 1 205 ? -10.333 13.800 -3.557 1.00 59.50 205 PRO A C 1
ATOM 1637 O O . PRO A 1 205 ? -11.411 14.137 -4.028 1.00 59.50 205 PRO A O 1
ATOM 1640 N N . GLN A 1 206 ? -9.286 14.618 -3.628 1.00 66.56 206 GLN A N 1
ATOM 1641 C CA . GLN A 1 206 ? -9.309 15.939 -4.238 1.00 66.56 206 GLN A CA 1
ATOM 1642 C C . GLN A 1 206 ? -9.346 15.846 -5.768 1.00 66.56 206 GLN A C 1
ATOM 1644 O O . GLN A 1 206 ? -8.302 15.799 -6.420 1.00 66.56 206 GLN A O 1
ATOM 1649 N N . SER A 1 207 ? -10.550 15.890 -6.346 1.00 62.47 207 SER A N 1
ATOM 1650 C CA . SER A 1 207 ? -10.767 15.791 -7.802 1.00 62.47 207 SER A CA 1
ATOM 1651 C C . SER A 1 207 ? -9.935 16.775 -8.626 1.00 62.47 207 SER A C 1
ATOM 1653 O O . SER A 1 207 ? -9.470 16.424 -9.707 1.00 62.47 207 SER A O 1
ATOM 1655 N N . GLY A 1 208 ? -9.644 17.973 -8.104 1.00 64.06 208 GLY A N 1
ATOM 1656 C CA . GLY A 1 208 ? -8.781 18.951 -8.775 1.00 64.06 208 GLY A CA 1
ATOM 1657 C C . GLY A 1 208 ? -7.390 18.416 -9.147 1.00 64.06 208 GLY A C 1
ATOM 1658 O O . GLY A 1 208 ? -6.774 18.953 -10.059 1.00 64.06 208 GLY A O 1
ATOM 1659 N N . ARG A 1 209 ? -6.916 17.348 -8.488 1.00 65.25 209 ARG A N 1
ATOM 1660 C CA . ARG A 1 209 ? -5.603 16.733 -8.740 1.00 65.25 209 ARG A CA 1
ATOM 1661 C C . ARG A 1 209 ? -5.577 15.779 -9.929 1.00 65.25 209 ARG A C 1
ATOM 1663 O O . ARG A 1 209 ? -4.512 15.548 -10.486 1.00 65.25 209 ARG A O 1
ATOM 1670 N N . TYR A 1 210 ? -6.716 15.192 -10.28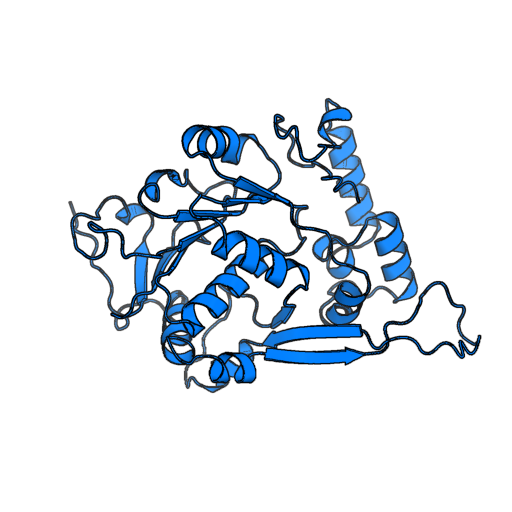5 1.00 67.88 210 TYR A N 1
ATOM 1671 C CA . TYR A 1 210 ? -6.764 14.089 -11.250 1.00 67.88 210 TYR A CA 1
ATOM 1672 C C . TYR A 1 210 ? -7.885 14.209 -12.278 1.00 67.88 210 TYR A C 1
ATOM 1674 O O . TYR A 1 210 ? -7.916 13.406 -13.203 1.00 67.88 210 TYR A O 1
ATOM 1682 N N . LYS A 1 211 ? -8.806 15.171 -12.151 1.00 69.56 211 LYS A N 1
ATOM 1683 C CA . LYS A 1 211 ? -9.989 15.285 -13.019 1.00 69.56 211 LYS A CA 1
ATOM 1684 C C . LYS A 1 211 ? -9.615 15.457 -14.487 1.00 69.56 211 LYS A C 1
ATOM 1686 O O . LYS A 1 211 ? -10.161 14.755 -15.330 1.00 69.56 211 LYS A O 1
ATOM 1691 N N . GLU A 1 212 ? -8.655 16.334 -14.775 1.00 67.25 212 GLU A N 1
ATOM 1692 C CA . GLU A 1 212 ? -8.151 16.519 -16.139 1.00 67.25 212 GLU A CA 1
ATOM 1693 C C . GLU A 1 212 ? -7.466 15.244 -16.637 1.00 67.25 212 GLU A C 1
ATOM 1695 O O . GLU A 1 212 ? -7.834 14.722 -17.682 1.00 67.25 212 GLU A O 1
ATOM 1700 N N . TRP A 1 213 ? -6.557 14.663 -15.851 1.00 73.31 213 TRP A N 1
ATOM 1701 C CA . TRP A 1 213 ? -5.860 13.438 -16.246 1.00 73.31 213 TRP A CA 1
ATOM 1702 C C . TRP A 1 213 ? -6.809 12.258 -16.498 1.00 73.31 213 TRP A C 1
ATOM 1704 O O . TRP A 1 213 ? -6.728 11.608 -17.534 1.00 73.31 213 TRP A O 1
ATOM 1714 N N . THR A 1 214 ? -7.759 12.022 -15.595 1.00 72.44 214 THR A N 1
ATOM 1715 C CA . THR A 1 214 ? -8.740 10.929 -15.695 1.00 72.44 214 THR A CA 1
ATOM 1716 C C . THR A 1 214 ? -9.613 11.102 -16.934 1.00 72.44 214 THR A C 1
ATOM 1718 O O . THR A 1 214 ? -9.867 10.135 -17.647 1.00 72.44 214 THR A O 1
ATOM 1721 N N . LYS A 1 215 ? -10.033 12.341 -17.225 1.00 72.81 215 LYS A N 1
ATOM 1722 C CA . LYS A 1 215 ? -10.855 12.667 -18.393 1.00 72.81 215 LYS A CA 1
ATOM 1723 C C . LYS A 1 215 ? -10.085 12.522 -19.705 1.00 72.81 215 LYS A C 1
ATOM 1725 O O . LYS A 1 215 ? -10.641 11.993 -20.662 1.00 72.81 215 LYS A O 1
ATOM 1730 N N . HIS A 1 216 ? -8.839 12.988 -19.757 1.00 66.69 216 HIS A N 1
ATOM 1731 C CA . HIS A 1 216 ? -8.030 12.956 -20.980 1.00 66.69 216 HIS A CA 1
ATOM 1732 C C . HIS A 1 216 ? -7.477 11.564 -21.286 1.00 66.69 216 HIS A C 1
ATOM 1734 O O . HIS A 1 216 ? -7.341 11.220 -22.453 1.00 66.69 216 HIS A O 1
ATOM 1740 N N . GLN A 1 217 ? -7.193 10.762 -20.257 1.00 76.06 217 GLN A N 1
ATOM 1741 C CA . GLN A 1 217 ? -6.543 9.453 -20.402 1.00 76.06 217 GLN A CA 1
ATOM 1742 C C . GLN A 1 217 ? -7.499 8.263 -20.233 1.00 76.06 217 GLN A C 1
ATOM 1744 O O . GLN A 1 217 ? -7.065 7.117 -20.290 1.00 76.06 217 GLN A O 1
ATOM 1749 N N . GLY A 1 218 ? -8.795 8.499 -19.991 1.00 82.00 218 GLY A N 1
ATOM 1750 C CA . GLY A 1 218 ? -9.780 7.423 -19.826 1.00 82.00 218 GLY A CA 1
ATOM 1751 C C . GLY A 1 218 ? -9.483 6.491 -18.646 1.00 82.00 218 GLY A C 1
ATOM 1752 O O . GLY A 1 218 ? -9.770 5.298 -18.717 1.00 82.00 218 GLY A O 1
ATOM 1753 N N . ALA A 1 219 ? -8.875 7.012 -17.575 1.00 87.50 219 ALA A N 1
ATOM 1754 C CA . ALA A 1 219 ? -8.471 6.187 -16.441 1.00 87.50 219 ALA A CA 1
ATOM 1755 C C . ALA A 1 219 ? -9.694 5.608 -15.711 1.00 87.50 219 ALA A C 1
ATOM 1757 O O . ALA A 1 219 ? -10.652 6.323 -15.407 1.00 87.50 219 ALA A O 1
ATOM 1758 N N . LYS A 1 220 ? -9.646 4.315 -15.383 1.00 90.94 220 LYS A N 1
ATOM 1759 C CA . LYS A 1 220 ? -10.662 3.666 -14.552 1.00 90.94 220 LYS A CA 1
ATOM 1760 C C . LYS A 1 220 ? -10.424 3.984 -13.083 1.00 90.94 220 LYS A C 1
ATOM 1762 O O . LYS A 1 220 ? -9.298 3.906 -12.598 1.00 90.94 220 LYS A O 1
ATOM 1767 N N . THR A 1 221 ? -11.486 4.281 -12.350 1.00 88.94 221 THR A N 1
ATOM 1768 C CA . THR A 1 221 ? -11.388 4.567 -10.916 1.00 88.94 221 THR A CA 1
ATOM 1769 C C . THR A 1 221 ? -11.618 3.304 -10.097 1.00 88.94 221 THR A C 1
ATOM 1771 O O . THR A 1 221 ? -12.622 2.621 -10.282 1.00 88.94 221 THR A O 1
ATOM 1774 N N . TRP A 1 222 ? -10.722 3.032 -9.149 1.00 91.88 222 TRP A N 1
ATOM 1775 C CA . TRP A 1 222 ? -10.936 2.069 -8.074 1.00 91.88 222 TRP A CA 1
ATOM 1776 C C . TRP A 1 222 ? -11.061 2.799 -6.741 1.00 91.88 222 TRP A C 1
ATOM 1778 O O . TRP A 1 222 ? -10.207 3.615 -6.383 1.00 91.88 222 TRP A O 1
ATOM 1788 N N . VAL A 1 223 ? -12.108 2.480 -5.983 1.00 90.62 223 VAL A N 1
ATOM 1789 C CA . VAL A 1 223 ? -12.328 3.020 -4.641 1.00 90.62 223 VAL A CA 1
ATOM 1790 C C . VAL A 1 223 ? -11.898 1.983 -3.610 1.00 90.62 223 VAL A C 1
ATOM 1792 O O . VAL A 1 223 ? -12.543 0.953 -3.446 1.00 90.62 223 VAL A O 1
ATOM 1795 N N . MET A 1 224 ? -10.810 2.265 -2.902 1.00 90.88 224 MET A N 1
ATOM 1796 C CA . MET A 1 224 ? -10.281 1.391 -1.861 1.00 90.88 224 MET A CA 1
ATOM 1797 C C . MET A 1 224 ? -11.182 1.390 -0.619 1.00 90.88 224 MET A C 1
ATOM 1799 O O . MET A 1 224 ? -11.469 2.456 -0.062 1.00 90.88 224 MET A O 1
ATOM 1803 N N . ARG A 1 225 ? -11.592 0.194 -0.181 1.00 91.81 225 ARG A N 1
ATOM 1804 C CA . ARG A 1 225 ? -12.406 -0.019 1.025 1.00 91.81 225 ARG A CA 1
ATOM 1805 C C . ARG A 1 225 ? -11.626 0.220 2.315 1.00 91.81 225 ARG A C 1
ATOM 1807 O O . ARG A 1 225 ? -10.408 0.053 2.369 1.00 91.81 225 ARG A O 1
ATOM 1814 N N . SER A 1 226 ? -12.359 0.621 3.355 1.00 91.56 226 SER A N 1
ATOM 1815 C CA . SER A 1 226 ? -11.826 0.757 4.714 1.00 91.56 226 SER A CA 1
ATOM 1816 C C . SER A 1 226 ? -11.409 -0.593 5.272 1.00 91.56 226 SER A C 1
ATOM 1818 O O . SER A 1 226 ? -11.871 -1.636 4.812 1.00 91.56 226 SER A O 1
ATOM 1820 N N . TRP A 1 227 ? -10.526 -0.557 6.263 1.00 93.50 227 TRP A N 1
ATOM 1821 C CA . TRP A 1 227 ? -10.053 -1.761 6.925 1.00 93.50 227 TRP A CA 1
ATOM 1822 C C . TRP A 1 227 ? -11.217 -2.393 7.695 1.00 93.50 227 TRP A C 1
ATOM 1824 O O . TRP A 1 227 ? -11.936 -1.674 8.393 1.00 93.50 227 TRP A O 1
ATOM 1834 N N . PRO A 1 228 ? -11.448 -3.705 7.570 1.00 93.56 228 PRO A N 1
ATOM 1835 C CA . PRO A 1 228 ? -12.345 -4.411 8.454 1.00 93.56 228 PRO A CA 1
ATOM 1836 C C . PRO A 1 228 ? -11.710 -4.507 9.854 1.00 93.56 228 PRO A C 1
ATOM 1838 O O . PRO A 1 228 ? -10.528 -4.201 10.055 1.00 93.56 228 PRO A O 1
ATOM 1841 N N . TRP A 1 229 ? -12.517 -4.877 10.844 1.00 93.12 229 TRP A N 1
ATOM 1842 C CA . TRP A 1 229 ? -12.108 -4.856 12.250 1.00 93.12 229 TRP A CA 1
ATOM 1843 C C . TRP A 1 229 ? -10.912 -5.771 12.525 1.00 93.12 229 TRP A C 1
ATOM 1845 O O . TRP A 1 229 ? -9.998 -5.399 13.256 1.00 93.12 229 TRP A O 1
ATOM 1855 N N . GLU A 1 230 ? -10.889 -6.935 11.885 1.00 93.25 230 GLU A N 1
ATOM 1856 C CA . GLU A 1 230 ? -9.853 -7.948 12.022 1.00 93.25 230 GLU A CA 1
ATOM 1857 C C . GLU A 1 230 ? -8.486 -7.363 11.662 1.00 93.25 230 GLU A C 1
ATOM 1859 O O . GLU A 1 230 ? -7.540 -7.463 12.438 1.00 93.25 230 GLU A O 1
ATOM 1864 N N . GLU A 1 231 ? -8.384 -6.665 10.529 1.00 93.25 231 GLU A N 1
ATOM 1865 C CA . GLU A 1 231 ? -7.127 -6.050 10.091 1.00 93.25 231 GLU A CA 1
ATOM 1866 C C . GLU A 1 231 ? -6.667 -4.936 11.042 1.00 93.25 231 GLU A C 1
ATOM 1868 O O . GLU A 1 231 ? -5.474 -4.828 11.323 1.00 93.25 231 GLU A O 1
ATOM 1873 N N . ILE A 1 232 ? -7.597 -4.136 11.583 1.00 93.12 232 ILE A N 1
ATOM 1874 C CA . ILE A 1 232 ? -7.273 -3.134 12.611 1.00 93.12 232 ILE A CA 1
ATOM 1875 C C . ILE A 1 232 ? -6.723 -3.818 13.864 1.00 93.12 232 ILE A C 1
ATOM 1877 O O . ILE A 1 232 ? -5.682 -3.403 14.380 1.00 93.12 232 ILE A O 1
ATOM 1881 N N . TYR A 1 233 ? -7.369 -4.892 14.315 1.00 92.81 233 TYR A N 1
ATOM 1882 C CA . TYR A 1 233 ? -6.948 -5.661 15.479 1.00 92.81 233 TYR A CA 1
ATOM 1883 C C . TYR A 1 233 ? -5.522 -6.210 15.328 1.00 92.81 233 TYR A C 1
ATOM 1885 O O . TYR A 1 233 ? -4.699 -6.031 16.225 1.00 92.81 233 TYR A O 1
ATOM 1893 N N . PHE A 1 234 ? -5.182 -6.785 14.170 1.00 91.19 234 PHE A N 1
ATOM 1894 C CA . PHE A 1 234 ? -3.828 -7.292 13.905 1.00 91.19 234 PHE A CA 1
ATOM 1895 C C . PHE A 1 234 ? -2.744 -6.208 13.900 1.00 91.19 234 PHE A C 1
ATOM 1897 O O . PHE A 1 234 ? -1.565 -6.515 14.057 1.00 91.19 234 PHE A O 1
ATOM 1904 N N . THR A 1 235 ? -3.118 -4.938 13.747 1.00 89.38 235 THR A N 1
ATOM 1905 C CA . THR A 1 235 ? -2.173 -3.812 13.789 1.00 89.38 235 THR A CA 1
ATOM 1906 C C . THR A 1 235 ? -2.056 -3.134 15.149 1.00 89.38 235 THR A C 1
ATOM 1908 O O . THR A 1 235 ? -1.305 -2.165 15.275 1.00 89.38 235 THR A O 1
ATOM 1911 N N . LEU A 1 236 ? -2.733 -3.643 16.183 1.00 87.69 236 LEU A N 1
ATOM 1912 C CA . LEU A 1 236 ? -2.747 -3.035 17.514 1.00 87.69 236 LEU A CA 1
ATOM 1913 C C . LEU A 1 236 ? -1.341 -2.853 18.105 1.00 87.69 236 LEU A C 1
ATOM 1915 O O . LEU A 1 236 ? -1.056 -1.816 18.696 1.00 87.69 236 LEU A O 1
ATOM 1919 N N . GLU A 1 237 ? -0.438 -3.814 17.901 1.00 83.88 237 GLU A N 1
ATOM 1920 C CA . GLU A 1 237 ? 0.941 -3.733 18.411 1.00 83.88 237 GLU A CA 1
ATOM 1921 C C . GLU A 1 237 ? 1.754 -2.596 17.774 1.00 83.88 237 GLU A C 1
ATOM 1923 O O . GLU A 1 237 ? 2.733 -2.125 18.351 1.00 83.88 237 GLU A O 1
ATOM 1928 N N . THR A 1 238 ? 1.328 -2.122 16.601 1.00 81.19 238 THR A N 1
ATOM 1929 C CA . THR A 1 238 ? 1.960 -1.001 15.890 1.00 81.19 238 THR A CA 1
ATOM 1930 C C . THR A 1 238 ? 1.368 0.358 16.270 1.00 81.19 238 THR A C 1
ATOM 1932 O O . THR A 1 238 ? 1.883 1.391 15.836 1.00 81.19 238 THR A O 1
ATOM 1935 N N . ALA A 1 239 ? 0.297 0.380 17.072 1.00 83.44 239 ALA A N 1
ATOM 1936 C CA . ALA A 1 239 ? -0.388 1.606 17.448 1.00 83.44 239 ALA A CA 1
ATOM 1937 C C . ALA A 1 239 ? 0.507 2.493 18.320 1.00 83.44 239 ALA A C 1
ATOM 1939 O O . ALA A 1 239 ? 1.038 2.077 19.352 1.00 83.44 239 ALA A O 1
ATOM 1940 N N . THR A 1 240 ? 0.641 3.762 17.934 1.00 83.25 240 THR A N 1
ATOM 1941 C CA . THR A 1 240 ? 1.336 4.750 18.768 1.00 83.25 240 THR A CA 1
ATOM 1942 C C . THR A 1 240 ? 0.432 5.275 19.877 1.00 83.25 240 THR A C 1
ATOM 1944 O O . THR A 1 240 ? 0.925 5.706 20.920 1.00 83.25 240 THR A O 1
ATOM 1947 N N . ASN A 1 241 ? -0.888 5.246 19.663 1.00 81.56 241 ASN A N 1
ATOM 1948 C CA . ASN A 1 241 ? -1.864 5.592 20.684 1.00 81.56 241 ASN A CA 1
ATOM 1949 C C . ASN A 1 241 ? -2.240 4.351 21.507 1.00 81.56 241 ASN A C 1
ATOM 1951 O O . ASN A 1 241 ? -2.832 3.403 20.994 1.00 81.56 241 ASN A O 1
ATOM 1955 N N . LYS A 1 242 ? -1.918 4.374 22.803 1.00 82.69 242 LYS A N 1
ATOM 1956 C CA . LYS A 1 242 ? -2.246 3.296 23.742 1.00 82.69 242 LYS A CA 1
ATOM 1957 C C . LYS A 1 242 ? -3.691 3.438 24.219 1.00 82.69 242 LYS A C 1
ATOM 1959 O O . LYS A 1 242 ? -3.930 3.902 25.329 1.00 82.69 242 LYS A O 1
ATOM 1964 N N . SER A 1 243 ? -4.636 3.051 23.370 1.00 85.50 243 SER A N 1
ATOM 1965 C CA . SER A 1 243 ? -6.039 2.875 23.752 1.00 85.50 243 SER A CA 1
ATOM 1966 C C . SER A 1 243 ? -6.292 1.437 24.203 1.00 85.50 243 SER A C 1
ATOM 1968 O O . SER A 1 243 ? -5.608 0.500 23.782 1.00 85.50 243 SER A O 1
ATOM 1970 N N . SER A 1 244 ? -7.261 1.245 25.094 1.00 90.12 244 SER A N 1
ATOM 1971 C CA . SER A 1 244 ? -7.764 -0.097 25.381 1.00 90.12 244 SER A CA 1
ATOM 1972 C C . SER A 1 244 ? -8.467 -0.669 24.146 1.00 90.12 244 SER A C 1
ATOM 1974 O O . SER A 1 244 ? -9.021 0.068 23.332 1.00 90.12 244 SER A O 1
ATOM 1976 N N . LEU A 1 245 ? -8.510 -1.998 24.020 1.00 90.19 245 LEU A N 1
ATOM 1977 C CA . LEU A 1 245 ? -9.202 -2.663 22.909 1.00 90.19 245 LEU A CA 1
ATOM 1978 C C . LEU A 1 245 ? -10.669 -2.217 22.777 1.00 90.19 245 LEU A C 1
ATOM 1980 O O . LEU A 1 245 ? -11.181 -2.066 21.670 1.00 90.19 245 LEU A O 1
ATOM 1984 N N . LYS A 1 246 ? -11.329 -1.978 23.916 1.00 90.12 246 LYS A N 1
ATOM 1985 C CA . LYS A 1 246 ? -12.708 -1.492 23.967 1.00 90.12 246 LYS A CA 1
ATOM 1986 C C . LYS A 1 246 ? -12.829 -0.086 23.376 1.00 90.12 246 LYS A C 1
ATOM 1988 O O . LYS A 1 246 ? -13.668 0.125 22.510 1.00 90.12 246 LYS A O 1
ATOM 1993 N N . GLU A 1 247 ? -11.979 0.847 23.803 1.00 91.06 247 GLU A N 1
ATOM 1994 C CA . GLU A 1 247 ? -11.960 2.217 23.268 1.00 91.06 247 GLU A CA 1
ATOM 1995 C C . GLU A 1 247 ? -11.632 2.230 21.772 1.00 91.06 247 GLU A C 1
ATOM 1997 O O . GLU A 1 247 ? -12.252 2.968 21.010 1.00 91.06 247 GLU A O 1
ATOM 2002 N N . LEU A 1 248 ? -10.699 1.381 21.329 1.00 92.25 248 LEU A N 1
ATOM 2003 C CA . LEU A 1 248 ? -10.359 1.245 19.915 1.00 92.25 248 LEU A CA 1
ATOM 2004 C C . LEU A 1 248 ? -11.549 0.741 19.093 1.00 92.25 248 LEU A C 1
ATOM 2006 O O . LEU A 1 248 ? -11.796 1.247 18.000 1.00 92.25 248 LEU A O 1
ATOM 2010 N N . PHE A 1 249 ? -12.303 -0.232 19.610 1.00 93.06 249 PHE A N 1
ATOM 2011 C CA . PHE A 1 249 ? -13.501 -0.715 18.932 1.00 93.06 249 PHE A CA 1
ATOM 2012 C C . PHE A 1 249 ? -14.631 0.323 18.920 1.00 93.06 249 PHE A C 1
ATOM 2014 O O . PHE A 1 249 ? -15.300 0.510 17.904 1.00 93.06 249 PHE A O 1
ATOM 2021 N N . GLU A 1 250 ? -14.835 1.049 20.020 1.00 92.31 250 GLU A N 1
ATOM 2022 C CA . GLU A 1 250 ? -15.771 2.177 20.064 1.00 92.31 250 GLU A CA 1
ATOM 2023 C C . GLU A 1 250 ? -15.380 3.251 19.033 1.00 92.31 250 GLU A C 1
ATOM 2025 O O . GLU A 1 250 ? -16.226 3.741 18.285 1.00 92.31 250 GLU A O 1
ATOM 2030 N N . ALA A 1 251 ? -14.088 3.556 18.897 1.00 92.31 251 ALA A N 1
ATOM 2031 C CA . ALA A 1 251 ? -13.587 4.448 17.857 1.00 92.31 251 ALA A CA 1
ATOM 2032 C C . ALA A 1 251 ? -13.788 3.869 16.444 1.00 92.31 251 ALA A C 1
ATOM 2034 O O . ALA A 1 251 ? -14.197 4.597 15.541 1.00 92.31 251 ALA A O 1
ATOM 2035 N N . PHE A 1 252 ? -13.558 2.569 16.237 1.00 93.12 252 PHE A N 1
ATOM 2036 C CA . PHE A 1 252 ? -13.791 1.889 14.958 1.00 93.12 252 PHE A CA 1
ATOM 2037 C C . PHE A 1 252 ? -15.262 1.959 14.538 1.00 93.12 252 PHE A C 1
ATOM 2039 O O . PHE A 1 252 ? -15.563 2.312 13.401 1.00 93.12 252 PHE A O 1
ATOM 2046 N N . THR A 1 253 ? -16.187 1.674 15.453 1.00 92.75 253 THR A N 1
ATOM 2047 C CA . THR A 1 253 ? -17.631 1.746 15.180 1.00 92.75 253 THR A CA 1
ATOM 2048 C C . THR A 1 253 ? -18.099 3.177 14.921 1.00 92.75 253 THR A C 1
ATOM 2050 O O . THR A 1 253 ? -18.979 3.389 14.088 1.00 92.75 253 THR A O 1
ATOM 2053 N N . LYS A 1 254 ? -17.490 4.166 15.586 1.00 92.38 254 LYS A N 1
ATOM 2054 C CA . LYS A 1 254 ? -17.838 5.584 15.437 1.00 92.38 254 LYS A CA 1
ATOM 2055 C C . LYS A 1 254 ? -17.251 6.235 14.181 1.00 92.38 254 LYS A C 1
ATOM 2057 O O . LYS A 1 254 ? -17.940 7.012 13.526 1.00 92.38 254 LYS A O 1
ATOM 2062 N N . TYR A 1 255 ? -15.990 5.954 13.854 1.00 89.19 255 TYR A N 1
ATOM 2063 C CA . TYR A 1 255 ? -15.235 6.649 12.798 1.00 89.19 255 TYR A CA 1
ATOM 2064 C C . TYR A 1 255 ? -14.943 5.780 11.564 1.00 89.19 255 TYR A C 1
ATOM 2066 O O . TYR A 1 255 ? -14.455 6.289 10.552 1.00 89.19 255 TYR A O 1
ATOM 2074 N N . GLY A 1 256 ? -15.227 4.478 11.629 1.00 90.81 256 GLY A N 1
ATOM 2075 C CA . GLY A 1 256 ? -14.909 3.498 10.594 1.00 90.81 256 GLY A CA 1
ATOM 2076 C C . GLY A 1 256 ? -13.444 3.046 10.597 1.00 90.81 256 GLY A C 1
ATOM 2077 O O . GLY A 1 256 ? -12.593 3.562 11.319 1.00 90.81 256 GLY A O 1
ATOM 2078 N N . GLY A 1 257 ? -13.130 2.081 9.730 1.00 91.31 257 GLY A N 1
ATOM 2079 C CA . GLY A 1 257 ? -11.820 1.428 9.627 1.00 91.31 257 GLY A CA 1
ATOM 2080 C C . GLY A 1 257 ? -10.719 2.231 8.931 1.00 91.31 257 GLY A C 1
ATOM 2081 O O . GLY A 1 257 ? -10.122 1.764 7.962 1.00 91.31 257 GLY A O 1
ATOM 2082 N N . THR A 1 258 ? -10.439 3.452 9.391 1.00 90.94 258 THR A N 1
ATOM 2083 C CA . THR A 1 258 ? -9.276 4.220 8.915 1.00 90.94 258 THR A CA 1
ATOM 2084 C C . THR A 1 258 ? -8.096 3.999 9.855 1.00 90.94 258 THR A C 1
ATOM 2086 O O . THR A 1 258 ? -7.994 4.674 10.880 1.00 90.94 258 THR A O 1
ATOM 2089 N N . ALA A 1 259 ? -7.171 3.105 9.486 1.00 90.00 259 ALA A N 1
ATOM 2090 C CA . ALA A 1 259 ? -6.020 2.722 10.315 1.00 90.00 259 ALA A CA 1
ATOM 2091 C C . ALA A 1 259 ? -5.252 3.928 10.885 1.00 90.00 259 ALA A C 1
ATOM 2093 O O . ALA A 1 259 ? -4.976 3.988 12.077 1.00 90.00 259 ALA A O 1
ATOM 2094 N N . ARG A 1 260 ? -4.991 4.961 10.070 1.00 89.19 260 ARG A N 1
ATOM 2095 C CA . ARG A 1 260 ? -4.325 6.189 10.543 1.00 89.19 260 ARG A CA 1
ATOM 2096 C C . ARG A 1 260 ? -5.068 6.889 11.686 1.00 89.19 260 ARG A C 1
ATOM 2098 O O . ARG A 1 260 ? -4.418 7.406 12.585 1.00 89.19 260 ARG A O 1
ATOM 2105 N N . ASN A 1 261 ? -6.394 6.970 11.619 1.00 90.81 261 ASN A N 1
ATOM 2106 C CA . ASN A 1 261 ? -7.176 7.653 12.648 1.00 90.81 261 ASN A CA 1
ATOM 2107 C C . ASN A 1 261 ? -7.274 6.799 13.913 1.00 90.81 261 ASN A C 1
ATOM 2109 O O . ASN A 1 261 ? -7.182 7.335 15.006 1.00 90.81 261 ASN A O 1
ATOM 2113 N N . LEU A 1 262 ? -7.406 5.482 13.756 1.00 91.38 262 LEU A N 1
ATOM 2114 C CA . LEU A 1 262 ? -7.587 4.562 14.876 1.00 91.38 262 LEU A CA 1
ATOM 2115 C C . LEU A 1 262 ? -6.287 4.273 15.642 1.00 91.38 262 LEU A C 1
ATOM 2117 O O . LEU A 1 262 ? -6.304 4.184 16.863 1.00 91.38 262 LEU A O 1
ATOM 2121 N N . LEU A 1 263 ? -5.155 4.147 14.944 1.00 89.56 263 LEU A N 1
ATOM 2122 C CA . LEU A 1 263 ? -3.894 3.687 15.543 1.00 89.56 263 LEU A CA 1
ATOM 2123 C C . LEU A 1 263 ? -2.965 4.836 15.960 1.00 89.56 263 LEU A C 1
ATOM 2125 O O . LEU A 1 263 ? -2.151 4.679 16.874 1.00 89.56 263 LEU A O 1
ATOM 2129 N N . ASN A 1 264 ? -3.078 5.996 15.297 1.00 90.75 264 ASN A N 1
ATOM 2130 C CA . ASN A 1 264 ? -2.097 7.079 15.434 1.00 90.75 264 ASN A CA 1
ATOM 2131 C C . ASN A 1 264 ? -2.656 8.364 16.052 1.00 90.75 264 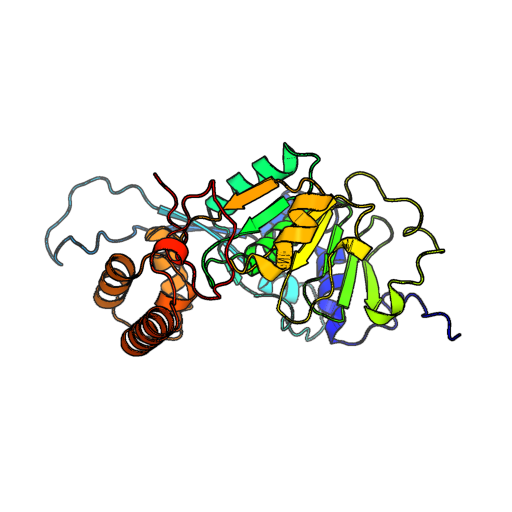ASN A C 1
ATOM 2133 O O . ASN A 1 264 ? -1.887 9.300 16.265 1.00 90.75 264 ASN A O 1
ATOM 2137 N N . LYS A 1 265 ? -3.965 8.443 16.310 1.00 89.25 265 LYS A N 1
ATOM 2138 C CA . LYS A 1 265 ? -4.615 9.649 16.838 1.00 89.25 265 LYS A CA 1
ATOM 2139 C C . LYS A 1 265 ? -5.458 9.332 18.061 1.00 89.25 265 LYS A C 1
ATOM 2141 O O . LYS A 1 265 ? -5.943 8.211 18.208 1.00 89.25 265 LYS A O 1
ATOM 2146 N N . SER A 1 266 ? -5.625 10.321 18.933 1.00 90.75 266 SER A N 1
ATOM 2147 C CA . SER A 1 266 ? -6.623 10.263 20.001 1.00 90.75 266 SER A CA 1
ATOM 2148 C C . SER A 1 266 ? -8.023 10.543 19.455 1.00 90.75 266 SER A C 1
ATOM 2150 O O . SER A 1 266 ? -8.178 11.142 18.387 1.00 90.75 266 SER A O 1
ATOM 2152 N N . SER A 1 267 ? -9.052 10.124 20.193 1.00 89.62 267 SER A N 1
ATOM 2153 C CA . SER A 1 267 ? -10.445 10.402 19.831 1.00 89.62 267 SER A CA 1
ATOM 2154 C C . SER A 1 267 ? -10.700 11.902 19.682 1.00 89.62 267 SER A C 1
ATOM 2156 O O . SER A 1 267 ? -11.352 12.305 18.725 1.00 89.62 267 SER A O 1
ATOM 2158 N N . GLU A 1 268 ? -10.124 12.730 20.557 1.00 91.38 268 GLU A N 1
ATOM 2159 C CA . GLU A 1 268 ? -10.261 14.190 20.513 1.00 91.38 268 GLU A CA 1
ATOM 2160 C C . GLU A 1 268 ? -9.651 14.775 19.235 1.00 91.38 268 GLU A C 1
ATOM 2162 O O . GLU A 1 268 ? -10.259 15.631 18.601 1.00 91.38 268 GLU A O 1
ATOM 2167 N N . GLN A 1 269 ? -8.479 14.283 18.814 1.00 90.88 269 GLN A N 1
ATOM 2168 C CA . GLN A 1 269 ? -7.836 14.730 17.573 1.00 90.88 269 GLN A CA 1
ATOM 2169 C C . GLN A 1 269 ? -8.672 14.373 16.341 1.00 90.88 269 GLN A C 1
ATOM 2171 O O . GLN A 1 269 ? -8.787 15.168 15.409 1.00 90.88 269 GLN A O 1
ATOM 2176 N N . VAL A 1 270 ? -9.252 13.169 16.322 1.00 89.38 270 VAL A N 1
ATOM 2177 C CA . VAL A 1 270 ? -10.130 12.739 15.227 1.00 89.38 270 VAL A CA 1
ATOM 2178 C C . VAL A 1 270 ? -11.399 13.594 15.194 1.00 89.38 270 VAL A C 1
ATOM 2180 O O . VAL A 1 270 ? -11.792 14.046 14.121 1.00 89.38 270 VAL A O 1
ATOM 2183 N N . GLU A 1 271 ? -12.014 13.866 16.346 1.00 91.88 271 GLU A N 1
ATOM 2184 C CA . GLU A 1 271 ? -13.194 14.735 16.448 1.00 91.88 271 GLU A CA 1
ATOM 2185 C C . GLU A 1 271 ? -12.905 16.174 16.021 1.00 91.88 271 GLU A C 1
ATOM 2187 O O . GLU A 1 271 ? -13.691 16.751 15.272 1.00 91.88 271 GLU A O 1
ATOM 2192 N N . GLU A 1 272 ? -11.771 16.740 16.439 1.00 91.19 272 GLU A N 1
ATOM 2193 C CA . GLU A 1 272 ? -11.344 18.080 16.037 1.00 91.19 272 GLU A CA 1
ATOM 2194 C C . GLU A 1 272 ? -11.158 18.162 14.517 1.00 91.19 272 GLU A C 1
ATOM 2196 O O . GLU A 1 272 ? -11.688 19.070 13.877 1.00 91.19 272 GLU A O 1
ATOM 2201 N N . GLU A 1 273 ? -10.474 17.191 13.905 1.00 87.69 273 GLU A N 1
ATOM 2202 C CA . GLU A 1 273 ? -10.299 17.152 12.451 1.00 87.69 273 GLU A CA 1
ATOM 2203 C C . GLU A 1 273 ? -11.626 17.009 11.699 1.00 87.69 273 GLU A C 1
ATOM 2205 O O . GLU A 1 273 ? -11.812 17.650 10.661 1.00 87.69 273 GLU A O 1
ATOM 2210 N N . ILE A 1 274 ? -12.553 16.195 12.216 1.00 86.56 274 ILE A N 1
ATOM 2211 C CA . ILE A 1 274 ? -13.900 16.054 11.653 1.00 86.56 274 ILE A CA 1
ATOM 2212 C C . ILE A 1 274 ? -14.659 17.378 11.778 1.00 86.56 274 ILE A C 1
ATOM 2214 O O . ILE A 1 274 ? -15.244 17.827 10.794 1.00 86.56 274 ILE A O 1
ATOM 2218 N N . SER A 1 275 ? -14.614 18.038 12.938 1.00 88.44 275 SER A N 1
ATOM 2219 C CA . SER A 1 275 ? -15.257 19.339 13.149 1.00 88.44 275 SER A CA 1
ATOM 2220 C C . SER A 1 275 ? -14.700 20.386 12.188 1.00 88.44 275 SER A C 1
ATOM 2222 O O . SER A 1 275 ? -15.457 21.036 11.475 1.00 88.44 275 SER A O 1
ATOM 2224 N N . VAL A 1 276 ? -13.372 20.483 12.072 1.00 86.25 276 VAL A N 1
ATOM 2225 C CA . VAL A 1 276 ? -12.702 21.395 11.134 1.00 86.25 276 VAL A CA 1
ATOM 2226 C C . VAL A 1 276 ? -13.080 21.084 9.683 1.00 86.25 276 VAL A C 1
ATOM 2228 O O . VAL A 1 276 ? -13.237 22.002 8.876 1.00 86.25 276 VAL A O 1
ATOM 2231 N N . ALA A 1 277 ? -13.213 19.806 9.321 1.00 82.31 277 ALA A N 1
ATOM 2232 C CA . ALA A 1 277 ? -13.648 19.400 7.989 1.00 82.31 277 ALA A CA 1
ATOM 2233 C C . ALA A 1 277 ? -15.105 19.796 7.708 1.00 82.31 277 ALA A C 1
ATOM 2235 O O . ALA A 1 277 ? -15.391 20.273 6.608 1.00 82.31 277 ALA A O 1
ATOM 2236 N N . ILE A 1 278 ? -15.999 19.637 8.689 1.00 83.88 278 ILE A N 1
ATOM 2237 C CA . ILE A 1 278 ? -17.405 20.053 8.612 1.00 83.88 278 ILE A CA 1
ATOM 2238 C C . ILE A 1 278 ? -17.499 21.576 8.475 1.00 83.88 278 ILE A C 1
ATOM 2240 O O . ILE A 1 278 ? -18.168 22.054 7.563 1.00 83.88 278 ILE A O 1
ATOM 2244 N N . ASP A 1 279 ? -16.768 22.335 9.294 1.00 86.25 279 ASP A N 1
ATOM 2245 C CA . ASP A 1 279 ? -16.777 23.805 9.273 1.00 86.25 279 ASP A CA 1
ATOM 2246 C C . ASP A 1 279 ? -16.249 24.375 7.950 1.00 86.25 279 ASP A C 1
ATOM 2248 O O . ASP A 1 279 ? -16.720 25.401 7.455 1.00 86.25 279 ASP A O 1
ATOM 2252 N N . LYS A 1 280 ? -15.268 23.698 7.341 1.00 80.94 280 LYS A N 1
ATOM 2253 C CA . LYS A 1 280 ? -14.734 24.052 6.016 1.00 80.94 280 LYS A CA 1
ATOM 2254 C C . LYS A 1 280 ? -15.609 23.562 4.865 1.00 80.94 280 LYS A C 1
ATOM 2256 O O . LYS A 1 280 ? -15.348 23.919 3.712 1.00 80.94 280 LYS A O 1
ATOM 2261 N N . CYS A 1 281 ? -16.610 22.728 5.133 1.00 78.38 281 CYS A N 1
ATOM 2262 C CA . CYS A 1 281 ? -17.455 22.177 4.096 1.00 78.38 281 CYS A CA 1
ATOM 2263 C C . CYS A 1 281 ? -18.518 23.191 3.662 1.00 78.38 281 CYS A C 1
ATOM 2265 O O . CYS A 1 281 ? -19.495 23.449 4.357 1.00 78.38 281 CYS A O 1
ATOM 2267 N N . THR A 1 282 ? -18.359 23.734 2.457 1.00 79.12 282 THR A N 1
ATOM 2268 C CA . THR A 1 282 ? -19.324 24.674 1.870 1.00 79.12 282 THR A CA 1
ATOM 2269 C C . THR A 1 282 ? -20.558 23.988 1.272 1.00 79.12 282 THR A C 1
ATOM 2271 O O . THR A 1 282 ? -21.558 24.654 1.013 1.00 79.12 282 THR A O 1
ATOM 2274 N N . ASN A 1 283 ? -20.514 22.668 1.054 1.00 75.94 283 ASN A N 1
ATOM 2275 C CA . ASN A 1 283 ? -21.607 21.876 0.491 1.00 75.94 283 ASN A CA 1
ATOM 2276 C C . ASN A 1 283 ? -21.615 20.464 1.094 1.00 75.94 283 ASN A C 1
ATOM 2278 O O . ASN A 1 283 ? -20.774 19.639 0.741 1.00 75.94 283 ASN A O 1
ATOM 2282 N N . PHE A 1 284 ? -22.600 20.147 1.938 1.00 67.31 284 PHE A N 1
ATOM 2283 C CA . PHE A 1 284 ? -22.705 18.833 2.587 1.00 67.31 284 PHE A CA 1
ATOM 2284 C C . PHE A 1 284 ? -22.813 17.672 1.582 1.00 67.31 284 PHE A C 1
ATOM 2286 O O . PHE A 1 284 ? -22.313 16.584 1.847 1.00 67.31 284 PHE A O 1
ATOM 2293 N N . ARG A 1 285 ? -23.381 17.898 0.384 1.00 62.69 285 ARG A N 1
ATOM 2294 C CA . ARG A 1 285 ? -23.400 16.878 -0.684 1.00 62.69 285 ARG A CA 1
ATOM 2295 C C . ARG A 1 285 ? -22.005 16.542 -1.213 1.00 62.69 285 ARG A C 1
ATOM 2297 O O . ARG A 1 285 ? -21.801 15.434 -1.684 1.00 62.69 285 ARG A O 1
ATOM 2304 N N . SER A 1 286 ? -21.043 17.456 -1.091 1.00 60.00 286 SER A N 1
ATOM 2305 C CA . SER A 1 286 ? -19.643 17.192 -1.442 1.00 60.00 286 SER A CA 1
ATOM 2306 C C . SER A 1 286 ? -18.942 16.273 -0.440 1.00 60.00 286 SER A C 1
ATOM 2308 O O . SER A 1 286 ? -17.907 15.706 -0.771 1.00 60.00 286 SER A O 1
ATOM 2310 N N . LEU A 1 287 ? -19.489 16.104 0.774 1.00 59.59 287 LEU A N 1
ATOM 2311 C CA . LEU A 1 287 ? -18.910 15.203 1.774 1.00 59.59 287 LEU A CA 1
ATOM 2312 C C . LEU A 1 287 ? -19.205 13.745 1.471 1.00 59.59 287 LEU A C 1
ATOM 2314 O O . LEU A 1 287 ? -18.408 12.921 1.885 1.00 59.59 287 LEU A O 1
ATOM 2318 N N . PHE A 1 288 ? -20.301 13.441 0.775 1.00 58.44 288 PHE A N 1
ATOM 2319 C CA . PHE A 1 288 ? -20.757 12.083 0.496 1.00 58.44 288 PHE A CA 1
ATOM 2320 C C . PHE A 1 288 ? -20.803 11.882 -1.015 1.00 58.44 288 PHE A C 1
ATOM 2322 O O . PHE A 1 288 ? -21.839 12.067 -1.653 1.00 58.44 288 PHE A O 1
ATOM 2329 N N . LEU A 1 289 ? -19.655 11.547 -1.604 1.00 53.19 289 LEU A N 1
ATOM 2330 C CA . LEU A 1 289 ? -19.625 11.165 -3.011 1.00 53.19 289 LEU A CA 1
ATOM 2331 C C . LEU A 1 289 ? -20.026 9.694 -3.131 1.00 53.19 289 LEU A C 1
ATOM 2333 O O . LEU A 1 289 ? -19.273 8.802 -2.738 1.00 53.19 289 LEU A O 1
ATOM 2337 N N . ILE A 1 290 ? -21.208 9.461 -3.703 1.00 49.81 290 ILE A N 1
ATOM 2338 C CA . ILE A 1 290 ? -21.584 8.165 -4.276 1.00 49.81 290 ILE A CA 1
ATOM 2339 C C . ILE A 1 290 ? -20.604 7.900 -5.429 1.00 49.81 290 ILE A C 1
ATOM 2341 O O . ILE A 1 290 ? -20.268 8.822 -6.179 1.00 49.81 290 ILE A O 1
ATOM 2345 N N . SER A 1 291 ? -20.111 6.662 -5.550 1.00 49.81 291 SER A N 1
ATOM 2346 C CA . SER A 1 291 ? -18.968 6.274 -6.404 1.00 49.81 291 SER A CA 1
ATOM 2347 C C . SER A 1 291 ? -19.060 6.702 -7.880 1.00 49.81 291 SER A C 1
ATOM 2349 O O . SER A 1 291 ? -18.045 6.710 -8.578 1.00 49.81 291 SER A O 1
ATOM 2351 N N . THR A 1 292 ? -20.241 7.098 -8.355 1.00 44.25 292 THR A N 1
ATOM 2352 C CA . THR A 1 292 ? -20.507 7.512 -9.733 1.00 44.25 292 THR A CA 1
ATOM 2353 C C . THR A 1 292 ? -20.282 9.003 -10.028 1.00 44.25 292 THR A C 1
ATOM 2355 O O . THR A 1 292 ? -20.166 9.339 -11.202 1.00 44.25 292 THR A O 1
ATOM 2358 N N . ASP A 1 293 ? -20.166 9.895 -9.030 1.00 47.25 293 ASP A N 1
ATOM 2359 C CA . ASP A 1 293 ? -20.163 11.363 -9.242 1.00 47.25 293 ASP A CA 1
ATOM 2360 C C . ASP A 1 293 ? -18.933 12.100 -8.659 1.00 47.25 293 ASP A C 1
ATOM 2362 O O . ASP A 1 293 ? -19.026 13.063 -7.898 1.00 47.25 293 ASP A O 1
ATOM 2366 N N . LEU A 1 294 ? -17.721 11.695 -9.050 1.00 53.50 294 LEU A N 1
ATOM 2367 C CA . LEU A 1 294 ? -16.469 12.348 -8.624 1.00 53.50 294 LEU A CA 1
ATOM 2368 C C . LEU A 1 294 ? -16.229 13.699 -9.342 1.00 53.50 294 LEU A C 1
ATOM 2370 O O . LEU A 1 294 ? -15.405 13.792 -10.253 1.00 53.50 294 LEU A O 1
ATOM 2374 N N . GLN A 1 295 ? -16.940 14.769 -8.955 1.00 50.03 295 GLN A N 1
ATOM 2375 C CA . GLN A 1 295 ? -16.851 16.085 -9.623 1.00 50.03 295 GLN A CA 1
ATOM 2376 C C . GLN A 1 295 ? -16.317 17.269 -8.778 1.00 50.03 295 GLN A C 1
ATOM 2378 O O . GLN A 1 295 ? -16.009 18.295 -9.397 1.00 50.03 295 GLN A O 1
ATOM 2383 N N . GLU A 1 296 ? -16.129 17.177 -7.448 1.00 51.09 296 GLU A N 1
ATOM 2384 C CA . GLU A 1 296 ? -15.918 18.372 -6.585 1.00 51.09 296 GLU A CA 1
ATOM 2385 C C . GLU A 1 296 ? -14.615 18.473 -5.747 1.00 51.09 296 GLU A C 1
ATOM 2387 O O . GLU A 1 296 ? -13.859 17.517 -5.571 1.00 51.09 296 GLU A O 1
ATOM 2392 N N . LYS A 1 297 ? -14.322 19.714 -5.310 1.00 49.03 297 LYS A N 1
ATOM 2393 C CA . LYS A 1 297 ? -13.018 20.314 -4.930 1.00 49.03 297 LYS A CA 1
ATOM 2394 C C . LYS A 1 297 ? -12.619 20.242 -3.438 1.00 49.03 297 LYS A C 1
ATOM 2396 O O . LYS A 1 297 ? -11.748 21.006 -3.024 1.00 49.03 297 LYS A O 1
ATOM 2401 N N . THR A 1 298 ? -13.209 19.394 -2.602 1.00 43.56 298 THR A N 1
ATOM 2402 C CA . THR A 1 298 ? -12.929 19.429 -1.151 1.00 43.56 298 THR A CA 1
ATOM 2403 C C . THR A 1 298 ? -11.858 18.416 -0.719 1.00 43.56 298 THR A C 1
ATOM 2405 O O . THR A 1 298 ? -11.735 17.318 -1.255 1.00 43.56 298 THR A O 1
ATOM 2408 N N . SER A 1 299 ? -11.022 18.805 0.251 1.00 41.72 299 SER A N 1
ATOM 2409 C CA . SER A 1 299 ? -9.905 18.013 0.796 1.00 41.72 299 SER A CA 1
ATOM 2410 C C . SER A 1 299 ? -10.315 16.940 1.808 1.00 41.72 299 SER A C 1
ATOM 2412 O O . SER A 1 299 ? -9.465 16.152 2.222 1.00 41.72 299 SER A O 1
ATOM 2414 N N . HIS A 1 300 ? -11.596 16.902 2.178 1.00 50.44 300 HIS A N 1
ATOM 2415 C CA . HIS A 1 300 ? -12.140 16.124 3.292 1.00 50.44 300 HIS A CA 1
ATOM 2416 C C . HIS A 1 300 ? -13.421 15.380 2.883 1.00 50.44 300 HIS A C 1
ATOM 2418 O O . HIS A 1 300 ? -14.460 15.520 3.516 1.00 50.44 300 HIS A O 1
ATOM 2424 N N . ILE A 1 301 ? -13.368 14.640 1.774 1.00 52.66 301 ILE A N 1
ATOM 2425 C CA . ILE A 1 301 ? -14.519 13.877 1.276 1.00 52.66 301 ILE A CA 1
ATOM 2426 C C . ILE A 1 301 ? -14.586 12.525 1.991 1.00 52.66 301 ILE A C 1
ATOM 2428 O O . ILE A 1 301 ? -13.616 11.759 1.954 1.00 52.66 301 ILE A O 1
ATOM 2432 N N . LEU A 1 302 ? -15.742 12.210 2.576 1.00 52.06 302 LEU A N 1
ATOM 2433 C CA . LEU A 1 302 ? -16.094 10.863 3.010 1.00 52.06 302 LEU A CA 1
ATOM 2434 C C . LEU A 1 302 ? -16.586 10.085 1.782 1.00 52.06 302 LEU A C 1
ATOM 2436 O O . LEU A 1 302 ? -17.530 10.451 1.089 1.00 52.06 302 LEU A O 1
ATOM 2440 N N . ILE A 1 303 ? -15.891 9.005 1.465 1.00 50.12 303 ILE A N 1
ATOM 2441 C CA . ILE A 1 303 ? -16.252 8.139 0.353 1.00 50.12 303 ILE A CA 1
ATOM 2442 C C . ILE A 1 303 ? -17.127 7.056 0.948 1.00 50.12 303 ILE A C 1
ATOM 2444 O O . ILE A 1 303 ? -16.639 6.170 1.649 1.00 50.12 303 ILE A O 1
ATOM 2448 N N . THR A 1 304 ? -18.421 7.164 0.692 1.00 41.53 304 THR A N 1
ATOM 2449 C CA . THR A 1 304 ? -19.375 6.107 0.990 1.00 41.53 304 THR A CA 1
ATOM 2450 C C . THR A 1 304 ? -19.300 5.082 -0.125 1.00 41.53 304 THR A C 1
ATOM 2452 O O . THR A 1 304 ? -19.565 5.388 -1.287 1.00 41.53 304 THR A O 1
ATOM 2455 N N . ILE A 1 305 ? -18.894 3.869 0.227 1.00 39.44 305 ILE A N 1
ATOM 2456 C CA . ILE A 1 305 ? -19.003 2.714 -0.655 1.00 39.44 305 ILE A CA 1
ATOM 2457 C C . ILE A 1 305 ? -20.353 2.102 -0.306 1.00 39.44 305 ILE A C 1
ATOM 2459 O O . ILE A 1 305 ? -20.502 1.586 0.802 1.00 39.44 305 ILE A O 1
ATOM 2463 N N . ASP A 1 306 ? -21.337 2.238 -1.197 1.00 31.23 306 ASP A N 1
ATOM 2464 C CA . ASP A 1 306 ? -22.586 1.489 -1.046 1.00 31.23 306 ASP A CA 1
ATOM 2465 C C . ASP A 1 306 ? -22.243 -0.015 -0.998 1.00 31.23 306 ASP A C 1
ATOM 2467 O O . ASP A 1 306 ? -21.382 -0.453 -1.773 1.00 31.23 306 ASP A O 1
ATOM 2471 N N . PRO A 1 307 ? -22.825 -0.772 -0.049 1.00 31.38 307 PRO A N 1
ATOM 2472 C CA . PRO A 1 307 ? -22.506 -2.181 0.170 1.00 31.38 307 PRO A CA 1
ATOM 2473 C C . PRO A 1 307 ? -22.740 -3.064 -1.061 1.00 31.38 307 PRO A C 1
ATOM 2475 O O . PRO A 1 307 ? -23.759 -2.865 -1.762 1.00 31.38 307 PRO A O 1
#

Organism: NCBI:txid1095629

Secondary structure (DSSP, 8-state):
--PPP-B-GGG--GGGHHHHHHHHHHTT-HHHHHHHHEEEEEE----TTSPTT----S--PPEEEEEEETHHHHTT-SS----TTS-SEEEE-HHHHHHHHHHHT--S-EEEE--TTSSHHHHHHHHHHHHHHTT--EEEEEETTEEEEEETTEEEEEEGGGGGGTTSTTSSSPPTT-EEEEEE-TTPPPGGGGTTSEEEEEE-S-GGGTHHHHHHHTPEEEEPPPPPHHHHHHTGGG-SS---HHHHHHHHHHH-S-HHHHHHS-HHHHHHHHHHHHHT-S-GGGGEE-TT------S--EE----

Foldseek 3Di:
DPQDDFDDPVPDDLQCVVVQLLLVQAAQQAPVSVVQQKDKDWDQDDPLVDDPPPPPPDPRPIDIWMKGAQVSSVVVDPDPRDPPVADRIATPAPLLVVVVVVVVPDPAAEEEEEAPQQCLVVSLVVVVRVCNNNNAWEWEAEDQFWIWTQHPVGITTDGNVNLVPPPDPPRVPDDPRYEYEEEQDPRHDDCVSVLVHHYYYYDYLFCVSCVVVCVVRVHHYDYGDAGDPSSLVVCQVVAPDPDDPSVLVVCCVVPNRNSCPSRDHDPVVVVVVVVVLVVPDPDPVQQEDAPPDSDDGGNHHDYDDDD

Radius of gyration: 21.01 Å; chains: 1; bounding box: 52×46×58 Å